Protein AF-A0A521MRB4-F1 (afdb_monomer_lite)

Radius of gyration: 26.49 Å; chains: 1; bounding box: 58×32×71 Å

Foldseek 3Di:
DALLVQCVLVLVPDPLLSLLLLLVVCCFPVVDFKDDPVRSLVSCVVSVPPPSVPDPSVVSQVVVPQQWDWDDDPVGIIIGGDPVVNVVSVVRTDDDPGSLLVVVCVVCVVVLVLLVPDPDPVLSVLQVVLSVCLSVFVLLSSLQSLVVSLLVLLLVLPQVQDDQQLLQVQLCVVPVPQDRGDDSCSSVVDDPLSSLSSCCVSVVADPVLSVVVVVSVVSNVVSPDPDDDDDGSVRSVVSSVSSSVRRD

Sequence (248 aa):
MKLVEYLAPLKNASQQSRVLATVYFLEVTQARTEFTTAEIRGALVESRITGAKTWKIASLLGGAGHYVDATGSQTSRVWTLTETGRKAVKSYAPALPSTSSMVKQSEVAGLRAKVSAIGDSEARAFASEALDCLEVGAHRAAIVFTWVAAVHELQERIWRDSLPEVITIAAQKHNPRAKACKKRDDLSEYNEALLLQVAQDLGIIDKNQHTELKKGLDLRNGSGHPNKLRPGEHKAKAHIEDIITMLF

Structure (mmCIF, N/CA/C/O backbone):
data_AF-A0A521MRB4-F1
#
_entry.id   AF-A0A521MRB4-F1
#
loop_
_atom_site.group_PDB
_atom_site.id
_atom_site.type_symbol
_atom_site.label_atom_id
_atom_site.label_alt_id
_atom_site.label_comp_id
_atom_site.label_asym_id
_atom_site.label_entity_id
_atom_site.label_seq_id
_atom_site.pdbx_PDB_ins_code
_atom_site.Cartn_x
_atom_site.Cartn_y
_atom_site.Cartn_z
_atom_site.occupancy
_atom_site.B_iso_or_equiv
_atom_site.auth_seq_id
_atom_site.auth_comp_id
_atom_site.auth_asym_id
_atom_site.auth_atom_id
_atom_site.pdbx_PDB_model_num
ATOM 1 N N . MET A 1 1 ? 12.319 -14.427 -18.434 1.00 77.94 1 MET A N 1
ATOM 2 C CA . MET A 1 1 ? 12.122 -14.708 -19.873 1.00 77.94 1 MET A CA 1
ATOM 3 C C . MET A 1 1 ? 13.431 -14.457 -20.603 1.00 77.94 1 MET A C 1
ATOM 5 O O . MET A 1 1 ? 14.024 -13.405 -20.389 1.00 77.94 1 MET A O 1
ATOM 9 N N . LYS A 1 2 ? 13.909 -15.411 -21.405 1.00 88.88 2 LYS A N 1
ATOM 10 C CA . LYS A 1 2 ? 15.147 -15.287 -22.198 1.00 88.88 2 LYS A CA 1
ATOM 11 C C . LYS A 1 2 ? 14.864 -14.605 -23.543 1.00 88.88 2 LYS A C 1
ATOM 13 O O . LYS A 1 2 ? 13.760 -14.717 -24.070 1.00 88.88 2 LYS A O 1
ATOM 18 N N . LEU A 1 3 ? 15.870 -13.962 -24.145 1.00 91.50 3 LEU A N 1
ATOM 19 C CA . LEU A 1 3 ? 15.713 -13.277 -25.439 1.00 91.50 3 LEU A CA 1
ATOM 20 C C . LEU A 1 3 ? 15.250 -14.230 -26.557 1.00 91.50 3 LEU A C 1
ATOM 22 O O . LEU A 1 3 ? 14.435 -13.851 -27.392 1.00 91.50 3 LEU A O 1
ATOM 26 N N . VAL A 1 4 ? 15.718 -15.483 -26.559 1.00 92.19 4 VAL A N 1
ATOM 27 C CA . VAL A 1 4 ? 15.283 -16.496 -27.539 1.00 92.19 4 VAL A CA 1
ATOM 28 C C . VAL A 1 4 ? 13.788 -16.815 -27.436 1.00 92.19 4 VAL A C 1
ATOM 30 O O . VAL A 1 4 ? 13.121 -16.924 -28.460 1.00 92.19 4 VAL A O 1
ATOM 33 N N . GLU A 1 5 ? 13.248 -16.900 -26.218 1.00 90.62 5 GLU A N 1
ATOM 34 C CA . GLU A 1 5 ? 11.819 -17.132 -25.959 1.00 90.62 5 GLU A CA 1
ATOM 35 C C . GLU A 1 5 ? 11.002 -15.913 -26.389 1.00 90.62 5 GLU A C 1
ATOM 37 O O . GLU A 1 5 ? 9.983 -16.041 -27.062 1.00 90.62 5 GLU A O 1
ATOM 42 N N . TYR A 1 6 ? 11.507 -14.722 -26.069 1.00 92.81 6 TYR A N 1
ATOM 43 C CA . TYR A 1 6 ? 10.884 -13.456 -26.425 1.00 92.81 6 TYR A CA 1
ATOM 44 C C . TYR A 1 6 ? 10.799 -13.231 -27.944 1.00 92.81 6 TYR A C 1
ATOM 46 O O . TYR A 1 6 ? 9.792 -12.743 -28.453 1.00 92.81 6 TYR A O 1
ATOM 54 N N . LEU A 1 7 ? 11.839 -13.615 -28.691 1.00 93.75 7 LEU A N 1
ATOM 55 C CA . LEU A 1 7 ? 11.874 -13.474 -30.148 1.00 93.75 7 LEU A CA 1
ATOM 56 C C . LEU A 1 7 ? 11.228 -14.646 -30.900 1.00 93.75 7 LEU A C 1
ATOM 58 O O . LEU A 1 7 ? 11.041 -14.534 -32.114 1.00 93.75 7 LEU A O 1
ATOM 62 N N . ALA A 1 8 ? 10.892 -15.758 -30.239 1.00 92.12 8 ALA A N 1
ATOM 63 C CA . ALA A 1 8 ? 10.335 -16.939 -30.904 1.00 92.12 8 ALA A CA 1
ATOM 64 C C . ALA A 1 8 ? 9.026 -16.649 -31.673 1.00 92.12 8 ALA A C 1
ATOM 66 O O . ALA A 1 8 ? 8.921 -17.080 -32.829 1.00 92.12 8 ALA A O 1
ATOM 67 N N . PRO A 1 9 ? 8.075 -15.852 -31.141 1.00 92.06 9 PRO A N 1
ATOM 68 C CA . PRO A 1 9 ? 6.877 -15.449 -31.886 1.00 92.06 9 PRO A CA 1
ATOM 69 C C . PRO A 1 9 ? 7.180 -14.562 -33.103 1.00 92.06 9 PRO A C 1
ATOM 71 O O . PRO A 1 9 ? 6.396 -14.507 -34.045 1.00 92.06 9 PRO A O 1
ATOM 74 N N . LEU A 1 10 ? 8.352 -13.919 -33.133 1.00 91.81 10 LEU A N 1
ATOM 75 C CA . LEU A 1 10 ? 8.800 -13.019 -34.200 1.00 91.81 10 LEU A CA 1
ATOM 76 C C . LEU A 1 10 ? 9.659 -13.715 -35.265 1.00 91.81 10 LEU A C 1
ATOM 78 O O . LEU A 1 10 ? 10.325 -13.039 -36.051 1.00 91.81 10 LEU A O 1
ATOM 82 N N . LYS A 1 11 ? 9.672 -15.053 -35.327 1.00 88.94 11 LYS A N 1
ATOM 83 C CA . LYS A 1 11 ? 10.523 -15.806 -36.270 1.00 88.94 11 LYS A CA 1
ATOM 84 C C . LYS A 1 11 ? 10.328 -15.411 -37.742 1.00 88.94 11 LYS A C 1
ATOM 86 O O . LYS A 1 11 ? 11.301 -15.411 -38.490 1.00 88.94 11 LYS A O 1
ATOM 91 N N . ASN A 1 12 ? 9.101 -15.038 -38.117 1.00 89.25 12 ASN A N 1
ATOM 92 C CA . ASN A 1 12 ? 8.718 -14.638 -39.476 1.00 89.25 12 ASN A CA 1
ATOM 93 C C . ASN A 1 12 ? 8.746 -13.112 -39.688 1.00 89.25 12 ASN A C 1
ATOM 95 O O . ASN A 1 12 ? 8.475 -12.643 -40.790 1.00 89.25 12 ASN A O 1
ATOM 99 N N . ALA A 1 13 ? 9.033 -12.330 -38.644 1.00 91.75 13 ALA A N 1
ATOM 100 C CA . ALA A 1 13 ? 9.110 -10.880 -38.748 1.00 91.75 13 ALA A CA 1
ATOM 101 C C . ALA A 1 13 ? 10.396 -10.443 -39.465 1.00 91.75 13 ALA A C 1
ATOM 103 O O . ALA A 1 13 ? 11.387 -11.179 -39.525 1.00 91.75 13 ALA A O 1
ATOM 104 N N . SER A 1 14 ? 10.398 -9.205 -39.967 1.00 94.50 14 SER A N 1
ATOM 105 C CA . SER A 1 14 ? 11.577 -8.628 -40.615 1.00 94.50 14 SER A CA 1
ATOM 106 C C . SER A 1 14 ? 12.789 -8.603 -39.671 1.00 94.50 14 SER A C 1
ATOM 108 O O . SER A 1 14 ? 12.648 -8.503 -38.446 1.00 94.50 14 SER A O 1
ATOM 110 N N . GLN A 1 15 ? 14.003 -8.640 -40.234 1.00 95.00 15 GLN A N 1
ATOM 111 C CA . GLN A 1 15 ? 15.231 -8.496 -39.439 1.00 95.00 15 GLN A CA 1
ATOM 112 C C . GLN A 1 15 ? 15.222 -7.189 -38.634 1.00 95.00 15 GLN A C 1
ATOM 114 O O . GLN A 1 15 ? 15.607 -7.190 -37.469 1.00 95.00 15 GLN A O 1
ATOM 119 N N . GLN A 1 16 ? 14.711 -6.101 -39.218 1.00 95.62 16 GLN A N 1
ATOM 120 C CA . GLN A 1 16 ? 14.570 -4.814 -38.541 1.00 95.62 16 GLN A CA 1
ATOM 121 C C . GLN A 1 16 ? 13.634 -4.908 -37.329 1.00 95.62 16 GLN A C 1
ATOM 123 O O . GLN A 1 16 ? 14.014 -4.490 -36.240 1.00 95.62 16 GLN A O 1
ATOM 128 N N . SER A 1 17 ? 12.458 -5.528 -37.468 1.00 95.12 17 SER A N 1
ATOM 129 C CA . SER A 1 17 ? 11.505 -5.710 -36.361 1.00 95.12 17 SER A CA 1
ATOM 130 C C . SER A 1 17 ? 12.101 -6.526 -35.214 1.00 95.12 17 SER A C 1
ATOM 132 O O . SER A 1 17 ? 11.884 -6.206 -34.045 1.00 95.12 17 SER A O 1
ATOM 134 N N . ARG A 1 18 ? 12.883 -7.564 -35.536 1.00 95.75 18 ARG A N 1
ATOM 135 C CA . ARG A 1 18 ? 13.561 -8.411 -34.543 1.00 95.75 18 ARG A CA 1
ATOM 136 C C . ARG A 1 18 ? 14.710 -7.679 -33.852 1.00 95.75 18 ARG A C 1
ATOM 138 O O . ARG A 1 18 ? 14.895 -7.848 -32.649 1.00 95.75 18 ARG A O 1
ATOM 145 N N . VAL A 1 19 ? 15.449 -6.843 -34.582 1.00 96.88 19 VAL A N 1
ATOM 146 C CA . VAL A 1 19 ? 16.490 -5.974 -34.015 1.00 96.88 19 VAL A CA 1
ATOM 147 C C . VAL A 1 19 ? 15.870 -4.931 -33.083 1.00 96.88 19 VAL A C 1
ATOM 149 O O . VAL A 1 19 ? 16.314 -4.825 -31.946 1.00 96.88 19 VAL A O 1
ATOM 152 N N . LEU A 1 20 ? 14.798 -4.244 -33.491 1.00 96.56 20 LEU A N 1
ATOM 153 C CA . LEU A 1 20 ? 14.073 -3.296 -32.632 1.00 96.56 20 LEU A CA 1
ATOM 154 C C . LEU A 1 20 ? 13.508 -3.977 -31.378 1.00 96.56 20 LEU A C 1
ATOM 156 O O . LEU A 1 20 ? 13.661 -3.465 -30.273 1.00 96.56 20 LEU A O 1
ATOM 160 N N . ALA A 1 21 ? 12.928 -5.173 -31.527 1.00 96.00 21 ALA A N 1
ATOM 161 C CA . ALA A 1 21 ? 12.462 -5.962 -30.390 1.00 96.00 21 ALA A CA 1
ATOM 162 C C . ALA A 1 21 ? 13.614 -6.351 -29.452 1.00 96.00 21 ALA A C 1
ATOM 164 O O . ALA A 1 21 ? 13.435 -6.347 -28.239 1.00 96.00 21 ALA A O 1
ATOM 165 N N . THR A 1 22 ? 14.800 -6.638 -29.990 1.00 96.31 22 THR A N 1
ATOM 166 C CA . THR A 1 22 ? 15.996 -6.919 -29.182 1.00 96.31 22 THR A CA 1
ATOM 167 C C . THR A 1 22 ? 16.438 -5.692 -28.397 1.00 96.31 22 THR A C 1
ATOM 169 O O . THR A 1 22 ? 16.690 -5.819 -27.206 1.00 96.31 22 THR A O 1
ATOM 172 N N . VAL A 1 23 ? 16.485 -4.510 -29.023 1.00 95.25 23 VAL A N 1
ATOM 173 C CA . VAL A 1 23 ? 16.804 -3.261 -28.310 1.00 95.25 23 VAL A CA 1
ATOM 174 C C . VAL A 1 23 ? 15.805 -3.034 -27.181 1.00 95.25 23 VAL A C 1
ATOM 176 O O . VAL A 1 23 ? 16.221 -2.793 -26.058 1.00 95.25 23 VAL A O 1
ATOM 179 N N . TYR A 1 24 ? 14.509 -3.223 -27.439 1.00 94.12 24 TYR A N 1
ATOM 180 C CA . TYR A 1 24 ? 13.478 -3.091 -26.409 1.00 94.12 24 TYR A CA 1
ATOM 181 C C . TYR A 1 24 ? 13.635 -4.123 -25.282 1.00 94.12 24 TYR A C 1
ATOM 183 O O . TYR A 1 24 ? 13.492 -3.789 -24.112 1.00 94.12 24 TYR A O 1
ATOM 191 N N . PHE A 1 25 ? 13.970 -5.374 -25.611 1.00 93.06 25 PHE A N 1
ATOM 192 C CA . PHE A 1 25 ? 14.244 -6.414 -24.620 1.00 93.06 25 PHE A CA 1
ATOM 193 C C . PHE A 1 25 ? 15.428 -6.048 -23.726 1.00 93.06 25 PHE A C 1
ATOM 195 O O . PHE A 1 25 ? 15.347 -6.212 -22.511 1.00 93.06 25 PHE A O 1
ATOM 202 N N . LEU A 1 26 ? 16.523 -5.566 -24.315 1.00 92.31 26 LEU A N 1
ATOM 203 C CA . LEU A 1 26 ? 17.708 -5.138 -23.575 1.00 92.31 26 LEU A CA 1
ATOM 204 C C . LEU A 1 26 ? 17.407 -3.894 -22.737 1.00 92.31 26 LEU A C 1
ATOM 206 O O . LEU A 1 26 ? 17.782 -3.859 -21.571 1.00 92.31 26 LEU A O 1
ATOM 210 N N . GLU A 1 27 ? 16.666 -2.931 -23.293 1.00 89.50 27 GLU A N 1
ATOM 211 C CA . GLU A 1 27 ? 16.232 -1.721 -22.588 1.00 89.50 27 GLU A CA 1
ATOM 212 C C . GLU A 1 27 ? 15.458 -2.069 -21.326 1.00 89.50 27 GLU A C 1
ATOM 214 O O . GLU A 1 27 ? 15.744 -1.574 -20.236 1.00 89.50 27 GLU A O 1
ATOM 219 N N . VAL A 1 28 ? 14.516 -2.994 -21.483 1.00 84.31 28 VAL A N 1
ATOM 220 C CA . VAL A 1 28 ? 13.707 -3.520 -20.399 1.00 84.31 28 VAL A CA 1
ATOM 221 C C . VAL A 1 28 ? 14.615 -4.257 -19.410 1.00 84.31 28 VAL A C 1
ATOM 223 O O . VAL A 1 28 ? 14.774 -3.804 -18.283 1.00 84.31 28 VAL A O 1
ATOM 226 N N . THR A 1 29 ? 15.273 -5.339 -19.818 1.00 84.44 29 THR A N 1
ATOM 227 C CA . THR A 1 29 ? 15.970 -6.265 -18.902 1.00 84.44 29 THR A CA 1
ATOM 228 C C . THR A 1 29 ? 17.250 -5.732 -18.260 1.00 84.44 29 THR A C 1
ATOM 230 O O . THR A 1 29 ? 17.621 -6.221 -17.196 1.00 84.44 29 THR A O 1
ATOM 233 N N . GLN A 1 30 ? 17.920 -4.756 -18.872 1.00 84.25 30 GLN A N 1
ATOM 234 C CA . GLN A 1 30 ? 19.163 -4.167 -18.358 1.00 84.25 30 GLN A CA 1
ATOM 235 C C . GLN A 1 30 ? 18.964 -2.767 -17.764 1.00 84.25 30 GLN A C 1
ATOM 237 O O . GLN A 1 30 ? 19.939 -2.163 -17.324 1.00 84.25 30 GLN A O 1
ATOM 242 N N . ALA A 1 31 ? 17.729 -2.244 -17.762 1.00 78.75 31 ALA A N 1
ATOM 243 C CA . ALA A 1 31 ? 17.393 -0.910 -17.256 1.00 78.75 31 ALA A CA 1
ATOM 244 C C . ALA A 1 31 ? 18.293 0.213 -17.819 1.00 78.75 31 ALA A C 1
ATOM 246 O O . ALA A 1 31 ? 18.642 1.165 -17.122 1.00 78.75 31 ALA A O 1
ATOM 247 N N . ARG A 1 32 ? 18.675 0.102 -19.096 1.00 83.38 32 ARG A N 1
ATOM 248 C CA . ARG A 1 32 ? 19.535 1.059 -19.806 1.00 83.38 32 ARG A CA 1
ATOM 249 C C . ARG A 1 32 ? 18.920 1.384 -21.156 1.00 83.38 32 ARG A C 1
ATOM 251 O O . ARG A 1 32 ? 18.401 0.497 -21.807 1.00 83.38 32 ARG A O 1
ATOM 258 N N . THR A 1 33 ? 18.990 2.624 -21.616 1.00 85.69 33 THR A N 1
ATOM 259 C CA . THR A 1 33 ? 18.333 3.038 -22.871 1.00 85.69 33 THR A CA 1
ATOM 260 C C . THR A 1 33 ? 19.247 3.013 -24.092 1.00 85.69 33 THR A C 1
ATOM 262 O O . THR A 1 33 ? 18.780 3.173 -25.213 1.00 85.69 33 THR A O 1
ATOM 265 N N . GLU A 1 34 ? 20.541 2.808 -23.875 1.00 91.19 34 GLU A N 1
ATOM 266 C CA . GLU A 1 34 ? 21.599 3.009 -24.856 1.00 91.19 34 GLU A CA 1
ATOM 267 C C . GLU A 1 34 ? 22.349 1.707 -25.141 1.00 91.19 34 GLU A C 1
ATOM 269 O O . GLU A 1 34 ? 22.829 1.035 -24.219 1.00 91.19 34 GLU A O 1
ATOM 274 N N . PHE A 1 35 ? 22.459 1.357 -26.426 1.00 94.06 35 PHE A N 1
ATOM 275 C CA . PHE A 1 35 ? 23.138 0.138 -26.861 1.00 94.06 35 PHE A CA 1
ATOM 276 C C . PHE A 1 35 ? 23.948 0.343 -28.136 1.00 94.06 35 PHE A C 1
ATOM 278 O O . PHE A 1 35 ? 23.494 0.921 -29.126 1.00 94.06 35 PHE A O 1
ATOM 285 N N . THR A 1 36 ? 25.154 -0.206 -28.147 1.00 94.50 36 THR A N 1
ATOM 286 C CA . THR A 1 36 ? 25.990 -0.289 -29.341 1.00 94.50 36 THR A CA 1
ATOM 287 C C . THR A 1 36 ? 25.535 -1.429 -30.250 1.00 94.50 36 THR A C 1
ATOM 289 O O . THR A 1 36 ? 24.915 -2.414 -29.841 1.00 94.50 36 THR A O 1
ATOM 292 N N . THR A 1 37 ? 25.916 -1.350 -31.523 1.00 94.25 37 THR A N 1
ATOM 293 C CA . THR A 1 37 ? 25.646 -2.439 -32.478 1.00 94.25 37 THR A CA 1
ATOM 294 C C . THR A 1 37 ? 26.338 -3.751 -32.101 1.00 94.25 37 THR A C 1
ATOM 296 O O . THR A 1 37 ? 25.833 -4.822 -32.443 1.00 94.25 37 THR A O 1
ATOM 299 N N . ALA A 1 38 ? 27.473 -3.673 -31.397 1.00 93.50 38 ALA A N 1
ATOM 300 C CA . ALA A 1 38 ? 28.214 -4.826 -30.906 1.00 93.50 38 ALA A CA 1
ATOM 301 C C . ALA A 1 38 ? 27.449 -5.542 -29.788 1.00 93.50 38 ALA A C 1
ATOM 303 O O . ALA A 1 38 ? 27.292 -6.757 -29.858 1.00 93.50 38 ALA A O 1
ATOM 304 N N . GLU A 1 39 ? 26.897 -4.799 -28.826 1.00 94.50 39 GLU A N 1
ATOM 305 C CA . GLU A 1 39 ? 26.087 -5.359 -27.734 1.00 94.50 39 GLU A CA 1
ATOM 306 C C . GLU A 1 39 ? 24.809 -6.019 -28.258 1.00 94.50 39 GLU A C 1
ATOM 308 O O . GLU A 1 39 ? 24.506 -7.158 -27.904 1.00 94.50 39 GLU A O 1
ATOM 313 N N . ILE A 1 40 ? 24.099 -5.356 -29.180 1.00 95.88 40 ILE A N 1
ATOM 314 C CA . ILE A 1 40 ? 22.888 -5.918 -29.800 1.00 95.88 40 ILE A CA 1
ATOM 315 C C . ILE A 1 40 ? 23.230 -7.207 -30.565 1.00 95.88 40 ILE A C 1
ATOM 317 O O . ILE A 1 40 ? 22.499 -8.197 -30.485 1.00 95.88 40 ILE A O 1
ATOM 321 N N . ARG A 1 41 ? 24.359 -7.226 -31.294 1.00 96.06 41 ARG A N 1
ATOM 322 C CA . ARG A 1 41 ? 24.842 -8.434 -31.982 1.00 96.06 41 ARG A CA 1
ATOM 323 C C . ARG A 1 41 ? 25.179 -9.540 -30.989 1.00 96.06 41 ARG A C 1
ATOM 325 O O . ARG A 1 41 ? 24.769 -10.675 -31.219 1.00 96.06 41 ARG A O 1
ATOM 332 N N . GLY A 1 42 ? 25.915 -9.214 -29.928 1.00 95.50 42 GLY A N 1
ATOM 333 C CA . GLY A 1 42 ? 26.313 -10.144 -28.873 1.00 95.50 42 GLY A CA 1
ATOM 334 C C . GLY A 1 42 ? 25.099 -10.857 -28.294 1.00 95.50 42 GLY A C 1
ATOM 335 O O . GLY A 1 42 ? 25.009 -12.078 -28.398 1.00 95.50 42 GLY A O 1
ATOM 336 N N . ALA A 1 43 ? 24.093 -10.093 -27.860 1.00 95.19 43 ALA A N 1
ATOM 337 C CA . ALA A 1 43 ? 22.857 -10.633 -27.297 1.00 95.19 43 ALA A CA 1
ATOM 338 C C . ALA A 1 43 ? 22.130 -11.602 -28.251 1.00 95.19 43 ALA A C 1
ATOM 340 O O . ALA A 1 43 ? 21.706 -12.689 -27.845 1.00 95.19 43 ALA A O 1
ATOM 341 N N . LEU A 1 44 ? 22.010 -11.242 -29.535 1.00 95.62 44 LEU A N 1
ATOM 342 C CA . LEU A 1 44 ? 21.388 -12.099 -30.552 1.00 95.62 44 LEU A CA 1
ATOM 343 C C . LEU A 1 44 ? 22.174 -13.400 -30.782 1.00 95.62 44 LEU A C 1
ATOM 345 O O . LEU A 1 44 ? 21.577 -14.469 -30.935 1.00 95.62 44 LEU A O 1
ATOM 349 N N . VAL A 1 45 ? 23.505 -13.317 -30.832 1.00 95.38 45 VAL A N 1
ATOM 350 C CA . VAL A 1 45 ? 24.385 -14.466 -31.090 1.00 95.38 45 VAL A CA 1
ATOM 351 C C . VAL A 1 45 ? 24.431 -15.407 -29.888 1.00 95.38 45 VAL A C 1
ATOM 353 O O . VAL A 1 45 ? 24.295 -16.618 -30.069 1.00 95.38 45 VAL A O 1
ATOM 356 N N . GLU A 1 46 ? 24.558 -14.871 -28.677 1.00 93.75 46 GLU A N 1
ATOM 357 C CA . GLU A 1 46 ? 24.516 -15.627 -27.418 1.00 93.75 46 GLU A CA 1
ATOM 358 C C . GLU A 1 46 ? 23.177 -16.346 -27.238 1.00 93.75 46 GLU A C 1
ATOM 360 O O . GLU A 1 46 ? 23.129 -17.507 -26.830 1.00 93.75 46 GLU A O 1
ATOM 365 N N . SER A 1 47 ? 22.088 -15.701 -27.662 1.00 92.69 47 SER A N 1
ATOM 366 C CA . SER A 1 47 ? 20.738 -16.279 -27.665 1.00 92.69 47 SER A CA 1
ATOM 367 C C . SER A 1 47 ? 20.482 -17.249 -28.822 1.00 92.69 47 SER A C 1
ATOM 369 O O . SER A 1 47 ? 19.351 -17.692 -29.014 1.00 92.69 47 SER A O 1
ATOM 371 N N . ARG A 1 48 ? 21.521 -17.594 -29.596 1.00 92.25 48 ARG A N 1
ATOM 372 C CA . ARG A 1 48 ? 21.483 -18.557 -30.708 1.00 92.25 48 ARG A CA 1
ATOM 373 C C . ARG A 1 48 ? 20.446 -18.213 -31.780 1.00 92.25 48 ARG A C 1
ATOM 375 O O . ARG A 1 48 ? 19.852 -19.100 -32.390 1.00 92.25 48 ARG A O 1
ATOM 382 N N . ILE A 1 49 ? 20.240 -16.923 -32.045 1.00 91.81 49 ILE A N 1
ATOM 383 C CA . ILE A 1 49 ? 19.338 -16.480 -33.106 1.00 91.81 49 ILE A CA 1
ATOM 384 C C . ILE A 1 49 ? 19.949 -16.793 -34.478 1.00 91.81 49 ILE A C 1
ATOM 386 O O . ILE A 1 49 ? 21.015 -16.288 -34.841 1.00 91.81 49 ILE A O 1
ATOM 390 N N . THR A 1 50 ? 19.255 -17.622 -35.260 1.00 88.12 50 THR A N 1
ATOM 391 C CA . THR A 1 50 ? 19.718 -18.093 -36.571 1.00 88.12 50 THR A CA 1
ATOM 392 C C . THR A 1 50 ? 20.070 -16.935 -37.505 1.00 88.12 50 THR A C 1
ATOM 394 O O . THR A 1 50 ? 19.260 -16.041 -37.746 1.00 88.12 50 THR A O 1
ATOM 397 N N . GLY A 1 51 ? 21.292 -16.958 -38.044 1.00 88.00 51 GLY A N 1
ATOM 398 C CA . GLY A 1 51 ? 21.781 -15.967 -39.008 1.00 88.00 51 GLY A CA 1
ATOM 399 C C . GLY A 1 51 ? 22.179 -14.611 -38.414 1.00 88.00 51 GLY A C 1
ATOM 400 O O . GLY A 1 51 ? 22.725 -13.788 -39.142 1.00 88.00 51 GLY A O 1
ATOM 401 N N . ALA A 1 52 ? 21.996 -14.368 -37.111 1.00 89.75 52 ALA A N 1
ATOM 402 C CA . ALA A 1 52 ? 22.250 -13.053 -36.509 1.00 89.75 52 ALA A CA 1
ATOM 403 C C . ALA A 1 52 ? 23.696 -12.551 -36.673 1.00 89.75 52 ALA A C 1
ATOM 405 O O . ALA A 1 52 ? 23.934 -11.345 -36.756 1.00 89.75 52 ALA A O 1
ATOM 406 N N . LYS A 1 53 ? 24.669 -13.468 -36.790 1.00 91.25 53 LYS A N 1
ATOM 407 C CA . LYS A 1 53 ? 26.083 -13.132 -37.023 1.00 91.25 53 LYS A CA 1
ATOM 408 C C . LYS A 1 53 ? 26.305 -12.307 -38.293 1.00 91.25 53 LYS A C 1
ATOM 410 O O . LYS A 1 53 ? 27.240 -11.513 -38.311 1.00 91.25 53 LYS A O 1
ATOM 415 N N . THR A 1 54 ? 25.470 -12.456 -39.322 1.00 92.69 54 THR A N 1
ATOM 416 C CA . THR A 1 54 ? 25.640 -11.781 -40.623 1.00 92.69 54 THR A CA 1
ATOM 417 C C . THR A 1 54 ? 24.743 -10.557 -40.799 1.00 92.69 54 THR A C 1
ATOM 419 O O . THR A 1 54 ? 24.873 -9.836 -41.787 1.00 92.69 54 THR A O 1
ATOM 422 N N . TRP A 1 55 ? 23.852 -10.268 -39.846 1.00 94.31 55 TRP A N 1
ATOM 423 C CA . TRP A 1 55 ? 22.914 -9.153 -39.973 1.00 94.31 55 TRP A CA 1
ATOM 424 C C . TRP A 1 55 ? 23.637 -7.802 -39.966 1.00 94.31 55 TRP A C 1
ATOM 426 O O . TRP A 1 55 ? 24.546 -7.554 -39.165 1.00 94.31 55 TRP A O 1
ATOM 436 N N . LYS A 1 56 ? 23.205 -6.886 -40.838 1.00 94.94 56 LYS A N 1
ATOM 437 C CA . LYS A 1 56 ? 23.723 -5.512 -40.919 1.00 94.94 56 LYS A CA 1
ATOM 438 C C . LYS A 1 56 ? 23.009 -4.604 -39.907 1.00 94.94 56 LYS A C 1
ATOM 440 O O . LYS A 1 56 ? 22.315 -3.673 -40.294 1.00 94.94 56 LYS A O 1
ATOM 445 N N . ILE A 1 57 ? 23.173 -4.880 -38.610 1.00 94.50 57 ILE A N 1
ATOM 446 C CA . ILE A 1 57 ? 22.429 -4.227 -37.507 1.00 94.50 57 ILE A CA 1
ATOM 447 C C . ILE A 1 57 ? 22.463 -2.693 -37.589 1.00 94.50 57 ILE A C 1
ATOM 449 O O . ILE A 1 57 ? 21.413 -2.068 -37.515 1.00 94.50 57 ILE A O 1
ATOM 453 N N . ALA A 1 58 ? 23.633 -2.089 -37.825 1.00 92.25 58 ALA A N 1
ATOM 454 C CA . ALA A 1 58 ? 23.761 -0.634 -37.970 1.00 92.25 58 ALA A CA 1
ATOM 455 C C . ALA A 1 58 ? 22.895 -0.069 -39.111 1.00 92.25 58 ALA A C 1
ATOM 457 O O . ALA A 1 58 ? 22.283 0.983 -38.971 1.00 92.25 58 ALA A O 1
ATOM 458 N N . SER A 1 59 ? 22.832 -0.788 -40.236 1.00 93.38 59 SER A N 1
ATOM 459 C CA . SER A 1 59 ? 22.021 -0.408 -41.395 1.00 93.38 59 SER A CA 1
ATOM 460 C C . SER A 1 59 ? 20.531 -0.609 -41.133 1.00 93.38 59 SER A C 1
ATOM 462 O O . SER A 1 59 ? 19.733 0.207 -41.575 1.00 93.38 59 SER A O 1
ATOM 464 N N . LEU A 1 60 ? 20.156 -1.677 -40.422 1.00 95.56 60 LEU A N 1
ATOM 465 C CA . LEU A 1 60 ? 18.765 -1.958 -40.056 1.00 95.56 60 LEU A CA 1
ATOM 466 C C . LEU A 1 60 ? 18.218 -0.898 -39.093 1.00 95.56 60 LEU A C 1
ATOM 468 O O . LEU A 1 60 ? 17.093 -0.443 -39.265 1.00 95.56 60 LEU A O 1
ATOM 472 N N . LEU A 1 61 ? 19.021 -0.484 -38.111 1.00 93.88 61 LEU A N 1
ATOM 473 C CA . LEU A 1 61 ? 18.666 0.598 -37.192 1.00 93.88 61 LEU A CA 1
ATOM 474 C C . LEU A 1 61 ? 18.664 1.954 -37.908 1.00 93.88 61 LEU A C 1
ATOM 476 O O . LEU A 1 61 ? 17.715 2.712 -37.763 1.00 93.88 61 LEU A O 1
ATOM 480 N N . GLY A 1 62 ? 19.650 2.228 -38.769 1.00 91.81 62 GLY A N 1
ATOM 481 C CA . GLY A 1 62 ? 19.669 3.453 -39.576 1.00 91.81 62 GLY A CA 1
ATOM 482 C C . GLY A 1 62 ? 18.462 3.586 -40.511 1.00 91.81 62 GLY A C 1
ATOM 483 O O . GLY A 1 62 ? 17.946 4.683 -40.693 1.00 91.81 62 GLY A O 1
ATOM 484 N N . GLY A 1 63 ? 17.970 2.469 -41.056 1.00 91.38 63 GLY A N 1
ATOM 485 C CA . GLY A 1 63 ? 16.747 2.420 -41.863 1.00 91.38 63 GLY A CA 1
ATOM 486 C C . GLY A 1 63 ? 15.444 2.476 -41.056 1.00 91.38 63 GLY A C 1
ATOM 487 O O . GLY A 1 63 ? 14.378 2.634 -41.644 1.00 91.38 63 GLY A O 1
ATOM 488 N N . ALA A 1 64 ? 15.502 2.368 -39.724 1.00 91.88 64 ALA A N 1
ATOM 489 C CA . ALA A 1 64 ? 14.320 2.404 -38.865 1.00 91.88 64 ALA A CA 1
ATOM 490 C C . ALA A 1 64 ? 13.789 3.822 -38.597 1.00 91.88 64 ALA A C 1
ATOM 492 O O . ALA A 1 64 ? 12.693 3.960 -38.052 1.00 91.88 64 ALA A O 1
ATOM 493 N N . GLY A 1 65 ? 14.515 4.862 -39.020 1.00 92.50 65 GLY A N 1
ATOM 494 C CA . GLY A 1 65 ? 14.052 6.249 -38.994 1.00 92.50 65 GLY A CA 1
ATOM 495 C C . GLY A 1 65 ? 13.549 6.669 -37.613 1.00 92.50 65 GLY A C 1
ATOM 496 O O . GLY A 1 65 ? 14.237 6.488 -36.618 1.00 92.50 65 GLY A O 1
ATOM 497 N N . HIS A 1 66 ? 12.315 7.171 -37.547 1.00 92.69 66 HIS A N 1
ATOM 498 C CA . HIS A 1 66 ? 11.703 7.731 -36.336 1.00 92.69 66 HIS A CA 1
ATOM 499 C C . HIS A 1 66 ? 11.492 6.738 -35.175 1.00 92.69 66 HIS A C 1
ATOM 501 O O . HIS A 1 66 ? 11.010 7.139 -34.114 1.00 92.69 66 HIS A O 1
ATOM 507 N N . TYR A 1 67 ? 11.808 5.451 -35.349 1.00 94.62 67 TYR A N 1
ATOM 508 C CA . TYR A 1 67 ? 11.761 4.463 -34.269 1.00 94.62 67 TYR A CA 1
ATOM 509 C C . TYR A 1 67 ? 13.008 4.472 -33.378 1.00 94.62 67 TYR A C 1
ATOM 511 O O . TYR A 1 67 ? 12.944 3.964 -32.258 1.00 94.62 67 TYR A O 1
ATOM 519 N N . VAL A 1 68 ? 14.132 5.021 -33.844 1.00 94.44 68 VAL A N 1
ATOM 520 C CA . VAL A 1 68 ? 15.396 5.032 -33.096 1.00 94.44 68 VAL A CA 1
ATOM 521 C C . VAL A 1 68 ? 16.124 6.359 -33.242 1.00 94.44 68 VAL A C 1
ATOM 523 O O . VAL A 1 68 ? 16.092 6.976 -34.301 1.00 94.44 68 VAL A O 1
ATOM 526 N N . ASP A 1 69 ? 16.844 6.736 -32.195 1.00 93.62 69 ASP A N 1
ATOM 527 C CA . ASP A 1 69 ? 17.837 7.801 -32.229 1.00 93.62 69 ASP A CA 1
ATOM 528 C C . ASP A 1 69 ? 19.244 7.201 -32.229 1.00 93.62 69 ASP A C 1
ATOM 530 O O . ASP A 1 69 ? 19.485 6.114 -31.692 1.00 93.62 69 ASP A O 1
ATOM 534 N N . ALA A 1 70 ? 20.177 7.919 -32.851 1.00 91.81 70 ALA A N 1
ATOM 535 C CA . ALA A 1 70 ? 21.584 7.557 -32.900 1.00 91.81 70 ALA A CA 1
ATOM 536 C C . ALA A 1 70 ? 22.444 8.693 -32.345 1.00 91.81 70 ALA A C 1
ATOM 538 O O . ALA A 1 70 ? 22.425 9.805 -32.875 1.00 91.81 70 ALA A O 1
ATOM 539 N N . THR A 1 71 ? 23.243 8.395 -31.326 1.00 85.25 71 THR A N 1
ATOM 540 C CA . THR A 1 71 ? 24.204 9.325 -30.722 1.00 85.25 71 THR A CA 1
ATOM 541 C C . THR A 1 71 ? 25.634 8.796 -30.869 1.00 85.25 71 THR A C 1
ATOM 543 O O . THR A 1 71 ? 25.868 7.617 -31.155 1.00 85.25 71 THR A O 1
ATOM 546 N N . GLY A 1 72 ? 26.620 9.685 -30.724 1.00 78.69 72 GLY A N 1
ATOM 547 C CA . GLY A 1 72 ? 28.042 9.344 -30.830 1.00 78.69 72 GLY A CA 1
ATOM 548 C C . GLY A 1 72 ? 28.621 9.388 -32.251 1.00 78.69 72 GLY A C 1
ATOM 549 O O . GLY A 1 72 ? 27.966 9.771 -33.223 1.00 78.69 72 GLY A O 1
ATOM 550 N N . SER A 1 73 ? 29.902 9.027 -32.362 1.00 71.75 73 SER A N 1
ATOM 551 C CA . SER A 1 73 ? 30.655 9.052 -33.623 1.00 71.75 73 SER A CA 1
ATOM 552 C C . SER A 1 73 ? 30.283 7.882 -34.547 1.00 71.75 73 SER A C 1
ATOM 554 O O . SER A 1 73 ? 29.653 6.914 -34.123 1.00 71.75 73 SER A O 1
ATOM 556 N N . GLN A 1 74 ? 30.699 7.921 -35.820 1.00 64.94 74 GLN A N 1
ATOM 557 C CA . GLN A 1 74 ? 30.439 6.817 -36.760 1.00 64.94 74 GLN A CA 1
ATOM 558 C C . GLN A 1 74 ? 31.008 5.466 -36.290 1.00 64.94 74 GLN A C 1
ATOM 560 O O . GLN A 1 74 ? 30.418 4.427 -36.583 1.00 64.94 74 GLN A O 1
ATOM 565 N N . THR A 1 75 ? 32.119 5.470 -35.549 1.00 67.62 75 THR A N 1
ATOM 566 C CA . THR A 1 75 ? 32.792 4.261 -35.044 1.00 67.62 75 THR A CA 1
ATOM 567 C C . THR A 1 75 ? 32.274 3.809 -33.678 1.00 67.62 75 THR A C 1
ATOM 569 O O . THR A 1 75 ? 32.458 2.652 -33.312 1.00 67.62 75 THR A O 1
ATOM 572 N N . SER A 1 76 ? 31.583 4.685 -32.946 1.00 75.56 76 SER A N 1
ATOM 573 C CA . SER A 1 76 ? 31.069 4.440 -31.593 1.00 75.56 76 SER A CA 1
ATOM 574 C C . SER A 1 76 ? 29.573 4.752 -31.484 1.00 75.56 76 SER A C 1
ATOM 576 O O . SER A 1 76 ? 29.127 5.325 -30.490 1.00 75.56 76 SER A O 1
ATOM 578 N N . ARG A 1 77 ? 28.801 4.452 -32.536 1.00 87.69 77 ARG A N 1
ATOM 579 C CA . ARG A 1 77 ? 27.383 4.814 -32.595 1.00 87.69 77 ARG A CA 1
ATOM 580 C C . ARG A 1 77 ? 26.572 4.013 -31.580 1.00 87.69 77 ARG A C 1
ATOM 582 O O . ARG A 1 77 ? 26.563 2.776 -31.612 1.00 87.69 77 ARG A O 1
ATOM 589 N N . VAL A 1 78 ? 25.861 4.746 -30.739 1.00 92.44 78 VAL A N 1
ATOM 590 C CA . VAL A 1 78 ? 24.939 4.243 -29.725 1.00 92.44 78 VAL A CA 1
ATOM 591 C C . VAL A 1 78 ? 23.517 4.465 -30.222 1.00 92.44 78 VAL A C 1
ATOM 593 O O . VAL A 1 78 ? 23.229 5.476 -30.863 1.00 92.44 78 VAL A O 1
ATOM 596 N N . TRP A 1 79 ? 22.649 3.491 -29.976 1.00 94.75 79 TRP A N 1
ATOM 597 C CA . TRP A 1 79 ? 21.268 3.491 -30.434 1.00 94.75 79 TRP A CA 1
ATOM 598 C C . TRP A 1 79 ? 20.312 3.464 -29.252 1.00 94.75 79 TRP A C 1
ATOM 600 O O . TRP A 1 79 ? 20.499 2.675 -28.322 1.00 94.75 79 TRP A O 1
ATOM 610 N N . THR A 1 80 ? 19.260 4.268 -29.361 1.00 93.25 80 THR A N 1
ATOM 611 C CA . THR A 1 80 ? 18.200 4.398 -28.359 1.00 93.25 80 THR A CA 1
ATOM 612 C C . THR A 1 80 ? 16.848 4.263 -29.043 1.00 93.25 80 THR A C 1
ATOM 614 O O . THR A 1 80 ? 16.643 4.819 -30.120 1.00 93.25 80 THR A O 1
ATOM 617 N N . LEU A 1 81 ? 15.902 3.533 -28.446 1.00 93.19 81 LEU A N 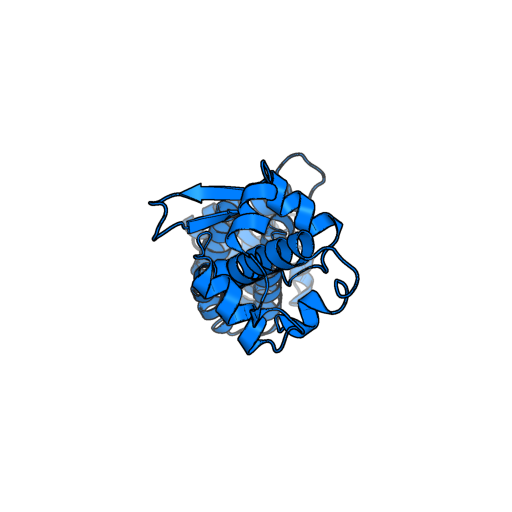1
ATOM 618 C CA . LEU A 1 81 ? 14.525 3.525 -28.945 1.00 93.19 81 LEU A CA 1
ATOM 619 C C . LEU A 1 81 ? 13.831 4.845 -28.608 1.00 93.19 81 LEU A C 1
ATOM 621 O O . LEU A 1 81 ? 13.827 5.292 -27.457 1.00 93.19 81 LEU A O 1
ATOM 625 N N . THR A 1 82 ? 13.174 5.431 -29.607 1.00 93.19 82 THR A N 1
ATOM 626 C CA . THR A 1 82 ? 12.264 6.555 -29.379 1.00 93.19 82 THR A CA 1
ATOM 627 C C . THR A 1 82 ? 10.975 6.061 -28.729 1.00 93.19 82 THR A C 1
ATOM 629 O O . THR A 1 82 ? 10.670 4.863 -28.703 1.00 93.19 82 THR A O 1
ATOM 632 N N . GLU A 1 83 ? 10.149 6.990 -28.252 1.00 82.56 83 GLU A N 1
ATOM 633 C CA . GLU A 1 83 ? 8.822 6.641 -27.741 1.00 82.56 83 GLU A CA 1
ATOM 634 C C . GLU A 1 83 ? 7.944 5.978 -28.812 1.00 82.56 83 GLU A C 1
ATOM 636 O O . GLU A 1 83 ? 7.226 5.012 -28.544 1.00 82.56 83 GLU A O 1
ATOM 641 N N . THR A 1 84 ? 8.053 6.442 -30.057 1.00 90.00 84 THR A N 1
ATOM 642 C CA . THR A 1 84 ? 7.362 5.837 -31.197 1.00 90.00 84 THR A CA 1
ATOM 643 C C . THR A 1 84 ? 7.895 4.433 -31.487 1.00 90.00 84 THR A C 1
ATOM 645 O O . THR A 1 84 ? 7.105 3.525 -31.741 1.00 90.00 84 THR A O 1
ATOM 648 N N . GLY A 1 85 ? 9.211 4.219 -31.373 1.00 92.50 85 GLY A N 1
ATOM 649 C CA . GLY A 1 85 ? 9.841 2.900 -31.483 1.00 92.50 85 GLY A CA 1
ATOM 650 C C . GLY A 1 85 ? 9.349 1.916 -30.427 1.00 92.50 85 GLY A C 1
ATOM 651 O O . GLY A 1 85 ? 8.950 0.802 -30.766 1.00 92.50 85 GLY A O 1
ATOM 652 N N . ARG A 1 86 ? 9.279 2.338 -29.159 1.00 92.56 86 ARG A N 1
ATOM 653 C CA . ARG A 1 86 ? 8.723 1.518 -28.069 1.00 92.56 86 ARG A CA 1
ATOM 654 C C . ARG A 1 86 ? 7.272 1.122 -28.330 1.00 92.56 86 ARG A C 1
ATOM 656 O O . ARG A 1 86 ? 6.918 -0.045 -28.160 1.00 92.56 86 ARG A O 1
ATOM 663 N N . LYS A 1 87 ? 6.430 2.068 -28.755 1.00 88.88 87 LYS A N 1
ATOM 664 C CA . LYS A 1 87 ? 5.024 1.792 -29.102 1.00 88.88 87 LYS A CA 1
ATOM 665 C C . LYS A 1 87 ? 4.905 0.823 -30.274 1.00 88.88 87 LYS A C 1
ATOM 667 O O . LYS A 1 87 ? 4.080 -0.084 -30.214 1.00 88.88 87 LYS A O 1
ATOM 672 N N . ALA A 1 88 ? 5.746 0.986 -31.295 1.00 92.44 88 ALA A N 1
ATOM 673 C CA . ALA A 1 88 ? 5.787 0.081 -32.433 1.00 92.44 88 ALA A CA 1
ATOM 674 C C . ALA A 1 88 ? 6.171 -1.337 -31.996 1.00 92.44 88 ALA A C 1
ATOM 676 O O . ALA A 1 88 ? 5.450 -2.272 -32.307 1.00 92.44 88 ALA A O 1
ATOM 677 N N . VAL A 1 89 ? 7.239 -1.512 -31.209 1.00 94.00 89 VAL A N 1
ATOM 678 C CA . VAL A 1 89 ? 7.636 -2.843 -30.715 1.00 94.00 89 VAL A CA 1
ATOM 679 C C . VAL A 1 89 ? 6.512 -3.499 -29.912 1.00 94.00 89 VAL A C 1
ATOM 681 O O . VAL A 1 89 ? 6.197 -4.663 -30.149 1.00 94.00 89 VAL A O 1
ATOM 684 N N . LYS A 1 90 ? 5.863 -2.752 -29.012 1.00 90.38 90 LYS A N 1
ATOM 685 C CA . LYS A 1 90 ? 4.750 -3.256 -28.191 1.00 90.38 90 LYS A CA 1
ATOM 686 C C . LYS A 1 90 ? 3.526 -3.700 -29.000 1.00 90.38 90 LYS A C 1
ATOM 688 O O . LYS A 1 90 ? 2.728 -4.464 -28.470 1.00 90.38 90 LYS A O 1
ATOM 693 N N . SER A 1 91 ? 3.347 -3.234 -30.240 1.00 91.12 91 SER A N 1
ATOM 694 C CA . SER A 1 91 ? 2.195 -3.630 -31.061 1.00 91.12 91 SER A CA 1
ATOM 695 C C . SER A 1 91 ? 2.358 -5.003 -31.715 1.00 91.12 91 SER A C 1
ATOM 697 O O . SER A 1 91 ? 1.354 -5.618 -32.068 1.00 91.12 91 SER A O 1
ATOM 699 N N . TYR A 1 92 ? 3.595 -5.491 -31.871 1.00 90.56 92 TYR A N 1
ATOM 700 C CA . TYR A 1 92 ? 3.873 -6.758 -32.556 1.00 90.56 92 TYR A CA 1
ATOM 701 C C . TYR A 1 92 ? 4.662 -7.772 -31.724 1.00 90.56 92 TYR A C 1
ATOM 703 O O . TYR A 1 92 ? 4.614 -8.964 -32.025 1.00 90.56 92 TYR A O 1
ATOM 711 N N . ALA A 1 93 ? 5.423 -7.336 -30.719 1.00 89.38 93 ALA A N 1
ATOM 712 C CA . ALA A 1 93 ? 6.208 -8.223 -29.871 1.00 89.38 93 ALA A CA 1
ATOM 713 C C . ALA A 1 93 ? 5.390 -8.718 -28.666 1.00 89.38 93 ALA A C 1
ATOM 715 O O . ALA A 1 93 ? 4.482 -8.019 -28.211 1.00 89.38 93 ALA A O 1
ATOM 716 N N . PRO A 1 94 ? 5.710 -9.905 -28.117 1.00 83.69 94 PRO A N 1
ATOM 717 C CA . PRO A 1 94 ? 5.092 -10.380 -26.883 1.00 83.69 94 PRO A CA 1
ATOM 718 C C . PRO A 1 94 ? 5.243 -9.365 -25.747 1.00 83.69 94 PRO A C 1
ATOM 720 O O . PRO A 1 94 ? 6.230 -8.633 -25.686 1.00 83.69 94 PRO A O 1
ATOM 723 N N . ALA A 1 95 ? 4.302 -9.340 -24.805 1.00 78.56 95 ALA A N 1
ATOM 724 C CA . ALA A 1 95 ? 4.472 -8.525 -23.612 1.00 78.56 95 ALA A CA 1
ATOM 725 C C . ALA A 1 95 ? 5.677 -9.039 -22.808 1.00 78.56 95 ALA A C 1
ATOM 727 O O . ALA A 1 95 ? 5.717 -10.192 -22.376 1.00 78.56 95 ALA A O 1
ATOM 728 N N . LEU A 1 96 ? 6.670 -8.177 -22.604 1.00 72.88 96 LEU A N 1
ATOM 729 C CA . LEU A 1 96 ? 7.686 -8.404 -21.587 1.00 72.88 96 LEU A CA 1
ATOM 730 C C . LEU A 1 96 ? 7.046 -8.224 -20.206 1.00 72.88 96 LEU A C 1
ATOM 732 O O . LEU A 1 96 ? 6.212 -7.324 -20.053 1.00 72.88 96 LEU A O 1
ATOM 736 N N . PRO A 1 97 ? 7.448 -9.011 -19.187 1.00 60.66 97 PRO A N 1
ATOM 737 C CA . PRO A 1 97 ? 7.248 -8.605 -17.805 1.00 60.66 97 PRO A CA 1
ATOM 738 C C . PRO A 1 97 ? 7.791 -7.181 -17.701 1.00 60.66 97 PRO A C 1
ATOM 740 O O . PRO A 1 97 ? 8.965 -6.942 -17.980 1.00 60.66 97 PRO A O 1
ATOM 743 N N . SER A 1 98 ? 6.904 -6.220 -17.465 1.00 50.41 98 SER A N 1
ATOM 744 C CA . SER A 1 98 ? 7.254 -4.805 -17.545 1.00 50.41 98 SER A CA 1
ATOM 745 C C . SER A 1 98 ? 8.382 -4.534 -16.557 1.00 50.41 98 SER A C 1
ATOM 747 O O . SER A 1 98 ? 8.161 -4.736 -15.375 1.00 50.41 98 SER A O 1
ATOM 749 N N . THR A 1 99 ? 9.550 -4.022 -16.964 1.00 43.44 99 THR A N 1
ATOM 750 C CA . THR A 1 99 ? 10.604 -3.623 -16.002 1.00 43.44 99 THR A CA 1
ATOM 751 C C . THR A 1 99 ? 10.276 -2.407 -15.160 1.00 43.44 99 THR A C 1
ATOM 753 O O . THR A 1 99 ? 11.055 -2.047 -14.281 1.00 43.44 99 THR A O 1
ATOM 756 N N . SER A 1 100 ? 9.060 -1.879 -15.301 1.00 45.78 100 SER A N 1
ATOM 757 C CA . SER A 1 100 ? 8.431 -1.168 -14.196 1.00 45.78 100 SER A CA 1
ATOM 758 C C . SER A 1 100 ? 8.497 -1.996 -12.902 1.00 45.78 100 SER A C 1
ATOM 760 O O . SER A 1 100 ? 8.724 -1.410 -11.864 1.00 45.78 100 SER A O 1
ATOM 762 N N . SER A 1 101 ? 8.457 -3.333 -12.932 1.00 43.12 101 SER A N 1
ATOM 763 C CA . SER A 1 101 ? 8.651 -4.157 -11.732 1.00 43.12 101 SER A CA 1
ATOM 764 C C . SER A 1 101 ? 10.113 -4.338 -11.295 1.00 43.12 101 SER A C 1
ATOM 766 O O . SER A 1 101 ? 10.347 -4.499 -10.106 1.00 43.12 101 SER A O 1
ATOM 768 N N . MET A 1 102 ? 11.115 -4.272 -12.185 1.00 37.56 102 MET A N 1
ATOM 769 C CA . MET A 1 102 ? 12.527 -4.486 -11.798 1.00 37.56 102 MET A CA 1
ATOM 770 C C . MET A 1 102 ? 13.239 -3.209 -11.327 1.00 37.56 102 MET A C 1
ATOM 772 O O . MET A 1 102 ? 14.100 -3.293 -10.458 1.00 37.56 102 MET A O 1
ATOM 776 N N . VAL A 1 103 ? 12.864 -2.029 -11.837 1.00 39.22 103 VAL A N 1
ATOM 777 C CA . VAL A 1 103 ? 13.384 -0.739 -11.333 1.00 39.22 103 VAL A CA 1
ATOM 778 C C . VAL A 1 103 ? 12.586 -0.250 -10.113 1.00 39.22 103 VAL A C 1
ATOM 780 O O . VAL A 1 103 ? 13.175 0.319 -9.200 1.00 39.22 103 VAL A O 1
ATOM 783 N N . LYS A 1 104 ? 11.282 -0.562 -9.998 1.00 47.31 104 LYS A N 1
ATOM 784 C CA . LYS A 1 104 ? 10.517 -0.296 -8.757 1.00 47.31 104 LYS A CA 1
ATOM 785 C C . LYS A 1 104 ? 10.933 -1.181 -7.582 1.00 47.31 104 LYS A C 1
ATOM 787 O O . LYS A 1 104 ? 10.759 -0.786 -6.432 1.00 47.31 104 LYS A O 1
ATOM 792 N N . GLN A 1 105 ? 11.515 -2.354 -7.845 1.00 48.41 105 GLN A N 1
ATOM 793 C CA . GLN A 1 105 ? 11.964 -3.265 -6.790 1.00 48.41 105 GLN A CA 1
ATOM 794 C C . GLN A 1 105 ? 13.001 -2.628 -5.857 1.00 48.41 105 GLN A C 1
ATOM 796 O O . GLN A 1 105 ? 12.929 -2.868 -4.655 1.00 48.41 105 GLN A O 1
ATOM 801 N N . SER A 1 106 ? 13.911 -1.772 -6.344 1.00 53.25 106 SER A N 1
ATOM 802 C CA . SER A 1 106 ? 14.896 -1.126 -5.459 1.00 53.25 106 SER A CA 1
ATOM 803 C C . SER A 1 106 ? 14.279 -0.060 -4.551 1.00 53.25 106 SER A C 1
ATOM 805 O O . SER A 1 106 ? 14.744 0.130 -3.431 1.00 53.25 106 SER A O 1
ATOM 807 N N . GLU A 1 107 ? 13.217 0.618 -4.995 1.00 61.56 107 GLU A N 1
ATOM 808 C CA . GLU A 1 107 ? 12.551 1.662 -4.207 1.00 61.56 107 GLU A CA 1
ATOM 809 C C . GLU A 1 107 ? 11.535 1.110 -3.198 1.00 61.56 107 GLU A C 1
ATOM 811 O O . GLU A 1 107 ? 11.288 1.760 -2.177 1.00 61.56 107 GLU A O 1
ATOM 816 N N . VAL A 1 108 ? 10.965 -0.070 -3.466 1.00 75.69 108 VAL A N 1
ATOM 817 C CA . VAL A 1 108 ? 10.016 -0.767 -2.582 1.00 75.69 108 VAL A CA 1
ATOM 818 C C . VAL A 1 108 ? 10.719 -1.765 -1.655 1.00 75.69 108 VAL A C 1
ATOM 820 O O . VAL A 1 108 ? 10.177 -2.075 -0.598 1.00 75.69 108 VAL A O 1
ATOM 823 N N . ALA A 1 109 ? 11.944 -2.212 -1.960 1.00 80.88 109 ALA A N 1
ATOM 824 C CA . ALA A 1 109 ? 12.691 -3.169 -1.132 1.00 80.88 109 ALA A CA 1
ATOM 825 C C . ALA A 1 109 ? 12.779 -2.757 0.349 1.00 80.88 109 ALA A C 1
ATOM 827 O O . ALA A 1 109 ? 12.566 -3.589 1.230 1.00 80.88 109 ALA A O 1
ATOM 828 N N . GLY A 1 110 ? 13.027 -1.471 0.626 1.00 85.94 110 GLY A N 1
ATOM 829 C CA . GLY A 1 110 ? 13.059 -0.951 1.997 1.00 85.94 110 GLY A CA 1
ATOM 830 C C . GLY A 1 110 ? 11.709 -1.066 2.713 1.00 85.94 110 GLY A C 1
ATOM 831 O O . GLY A 1 110 ? 11.654 -1.492 3.864 1.00 85.94 110 GLY A O 1
ATOM 832 N N . LEU A 1 111 ? 10.607 -0.764 2.019 1.00 90.56 111 LEU A N 1
ATOM 833 C CA . LEU A 1 111 ? 9.256 -0.944 2.560 1.00 90.56 111 LEU A CA 1
ATOM 834 C C . LEU A 1 111 ? 8.906 -2.420 2.735 1.00 90.56 111 LEU A C 1
ATOM 836 O O . LEU A 1 111 ? 8.311 -2.785 3.742 1.00 90.56 111 LEU A O 1
ATOM 840 N N . ARG A 1 112 ? 9.319 -3.279 1.802 1.00 92.44 112 ARG A N 1
ATOM 841 C CA . ARG A 1 112 ? 9.097 -4.726 1.870 1.00 92.44 112 ARG A CA 1
ATOM 842 C C . ARG A 1 112 ? 9.803 -5.340 3.081 1.00 92.44 112 ARG A C 1
ATOM 844 O O . ARG A 1 112 ? 9.215 -6.179 3.756 1.00 92.44 112 ARG A O 1
ATOM 851 N N . ALA A 1 113 ? 11.005 -4.865 3.415 1.00 91.31 113 ALA A N 1
ATOM 852 C CA . ALA A 1 113 ? 11.698 -5.248 4.643 1.00 91.31 113 ALA A CA 1
ATOM 853 C C . ALA A 1 113 ? 10.921 -4.815 5.902 1.00 91.31 113 ALA A C 1
ATOM 855 O O . ALA A 1 113 ? 10.683 -5.649 6.774 1.00 91.31 113 ALA A O 1
ATOM 856 N N . LYS A 1 114 ? 10.454 -3.557 5.968 1.00 93.75 114 LYS A N 1
ATOM 857 C CA . LYS A 1 114 ? 9.619 -3.072 7.085 1.00 93.75 114 LYS A CA 1
ATOM 858 C C . LYS A 1 114 ? 8.331 -3.894 7.230 1.00 93.75 114 LYS A C 1
ATOM 860 O O . LYS A 1 114 ? 8.037 -4.379 8.314 1.00 93.75 114 LYS A O 1
ATOM 865 N N . VAL A 1 115 ? 7.610 -4.125 6.131 1.00 95.38 115 VAL A N 1
ATOM 866 C CA . VAL A 1 115 ? 6.377 -4.930 6.123 1.00 95.38 115 VAL A CA 1
ATOM 867 C C . VAL A 1 115 ? 6.647 -6.362 6.579 1.00 95.38 115 VAL A C 1
ATOM 869 O O . VAL A 1 115 ? 5.889 -6.893 7.381 1.00 95.38 115 VAL A O 1
ATOM 872 N N . SER A 1 116 ? 7.753 -6.983 6.159 1.00 94.25 116 SER A N 1
ATOM 873 C CA . SER A 1 116 ? 8.096 -8.343 6.602 1.00 94.25 116 SER A CA 1
ATOM 874 C C . SER A 1 116 ? 8.342 -8.465 8.113 1.00 94.25 116 SER A C 1
ATOM 876 O O . SER A 1 116 ? 8.193 -9.557 8.658 1.00 94.25 116 SER A O 1
ATOM 878 N N . ALA A 1 117 ? 8.675 -7.357 8.783 1.00 94.38 117 ALA A N 1
ATOM 879 C CA . ALA A 1 117 ? 8.915 -7.303 10.221 1.00 94.38 117 ALA A CA 1
ATOM 880 C C . ALA A 1 117 ? 7.637 -7.111 11.061 1.00 94.38 117 ALA A C 1
ATOM 882 O O . ALA A 1 117 ? 7.696 -7.286 12.277 1.00 94.38 117 ALA A O 1
ATOM 883 N N . ILE A 1 118 ? 6.489 -6.797 10.444 1.00 96.62 118 ILE A N 1
ATOM 884 C CA . ILE A 1 118 ? 5.190 -6.717 11.136 1.00 96.62 118 ILE A CA 1
ATOM 885 C C . ILE A 1 118 ? 4.924 -8.055 11.818 1.00 96.62 118 ILE A C 1
ATOM 887 O O . ILE A 1 118 ? 5.022 -9.079 11.153 1.00 96.62 118 ILE A O 1
ATOM 891 N N . GLY A 1 119 ? 4.612 -8.075 13.116 1.00 94.12 119 GLY A N 1
ATOM 892 C CA . GLY A 1 119 ? 4.428 -9.315 13.882 1.00 94.12 119 GLY A CA 1
ATOM 893 C C . GLY A 1 119 ? 3.140 -10.066 13.539 1.00 94.12 119 GLY A C 1
ATOM 894 O O . GLY A 1 119 ? 3.180 -11.277 13.298 1.00 94.12 119 GLY A O 1
ATOM 895 N N . ASP A 1 120 ? 2.023 -9.342 13.469 1.00 96.44 120 ASP A N 1
ATOM 896 C CA . ASP A 1 120 ? 0.706 -9.899 13.164 1.00 96.44 120 ASP A CA 1
ATOM 897 C C . ASP A 1 120 ? 0.612 -10.380 11.705 1.00 96.44 120 ASP A C 1
ATOM 899 O O . ASP A 1 120 ? 0.997 -9.675 10.768 1.00 96.44 120 ASP A O 1
ATOM 903 N N . SER A 1 121 ? 0.139 -11.612 11.495 1.00 96.50 121 SER A N 1
ATOM 904 C CA . SER A 1 121 ? 0.128 -12.228 10.164 1.00 96.50 121 SER A CA 1
ATOM 905 C C . SER A 1 121 ? -0.905 -11.619 9.222 1.00 96.50 121 SER A C 1
ATOM 907 O O . SER A 1 121 ? -0.624 -11.516 8.028 1.00 96.50 121 SER A O 1
ATOM 909 N N . GLU A 1 122 ? -2.064 -11.212 9.737 1.00 96.44 122 GLU A N 1
ATOM 910 C CA . GLU A 1 122 ? -3.151 -10.648 8.933 1.00 96.44 122 GLU A CA 1
ATOM 911 C C . GLU A 1 122 ? -2.808 -9.212 8.523 1.00 96.44 122 GLU A C 1
ATOM 913 O O . GLU A 1 122 ? -2.852 -8.870 7.339 1.00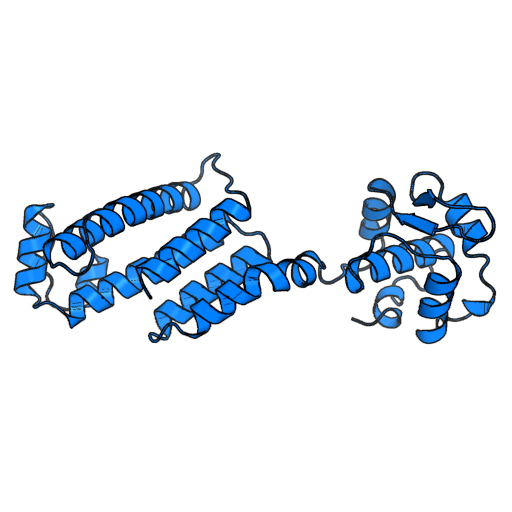 96.44 122 GLU A O 1
ATOM 918 N N . ALA A 1 123 ? -2.344 -8.388 9.466 1.00 97.19 123 ALA A N 1
ATOM 919 C CA . ALA A 1 123 ? -1.841 -7.048 9.180 1.00 97.19 123 ALA A CA 1
ATOM 920 C C . ALA A 1 123 ? -0.682 -7.086 8.171 1.00 97.19 123 ALA A C 1
ATOM 922 O O . ALA A 1 123 ? -0.658 -6.296 7.220 1.00 97.19 123 ALA A O 1
ATOM 923 N N . ARG A 1 124 ? 0.247 -8.044 8.321 1.00 98.12 124 ARG A N 1
ATOM 924 C CA . ARG A 1 124 ? 1.339 -8.262 7.360 1.00 98.12 124 ARG A CA 1
ATOM 925 C C . ARG A 1 124 ? 0.814 -8.639 5.977 1.00 98.12 124 ARG A C 1
ATOM 927 O O . ARG A 1 124 ? 1.359 -8.154 4.984 1.00 98.12 124 ARG A O 1
ATOM 934 N N . ALA A 1 125 ? -0.210 -9.488 5.893 1.00 97.69 125 ALA A N 1
ATOM 935 C CA . ALA A 1 125 ? -0.808 -9.888 4.624 1.00 97.69 125 ALA A CA 1
ATOM 936 C C . ALA A 1 125 ? -1.411 -8.677 3.894 1.00 97.69 125 ALA A C 1
ATOM 938 O O . ALA A 1 125 ? -1.018 -8.402 2.761 1.00 97.69 125 ALA A O 1
ATOM 939 N N . PHE A 1 126 ? -2.242 -7.876 4.567 1.00 98.06 126 PHE A N 1
ATOM 940 C CA . PHE A 1 126 ? -2.821 -6.659 3.980 1.00 98.06 126 PHE A CA 1
ATOM 941 C C . PHE A 1 126 ? -1.758 -5.630 3.574 1.00 98.06 126 PHE A C 1
ATOM 943 O O . PHE A 1 126 ? -1.831 -5.030 2.499 1.00 98.06 126 PHE A O 1
ATOM 950 N N . ALA A 1 127 ? -0.730 -5.436 4.403 1.00 97.56 127 ALA A N 1
ATOM 951 C CA . ALA A 1 127 ? 0.381 -4.551 4.070 1.00 97.56 127 ALA A CA 1
ATOM 952 C C . ALA A 1 127 ? 1.190 -5.067 2.865 1.00 97.56 127 ALA A C 1
ATOM 954 O O . ALA A 1 127 ? 1.650 -4.270 2.048 1.00 97.56 127 ALA A O 1
ATOM 955 N N . SER A 1 128 ? 1.326 -6.387 2.712 1.00 95.88 128 SER A N 1
ATOM 956 C CA . SER A 1 128 ? 1.985 -7.002 1.553 1.00 95.88 128 SER A CA 1
ATOM 957 C C . SER A 1 128 ? 1.163 -6.816 0.275 1.00 95.88 128 SER A C 1
ATOM 959 O O . SER A 1 128 ? 1.718 -6.395 -0.738 1.00 95.88 128 SER A O 1
ATOM 961 N N . GLU A 1 129 ? -0.160 -7.001 0.334 1.00 96.31 129 GLU A N 1
ATOM 962 C CA . GLU A 1 129 ? -1.067 -6.712 -0.790 1.00 96.31 129 GLU A CA 1
ATOM 963 C C . GLU A 1 129 ? -0.990 -5.241 -1.224 1.00 96.31 129 GLU A C 1
ATOM 965 O O . GLU A 1 129 ? -1.044 -4.924 -2.418 1.00 96.31 129 GLU A O 1
ATOM 970 N N . ALA A 1 130 ? -0.807 -4.322 -0.269 1.00 96.69 130 ALA A N 1
ATOM 971 C CA . ALA A 1 130 ? -0.595 -2.912 -0.572 1.00 96.69 130 ALA A CA 1
ATOM 972 C C . ALA A 1 130 ? 0.694 -2.673 -1.378 1.00 96.69 130 ALA A C 1
ATOM 974 O O . ALA A 1 130 ? 0.686 -1.868 -2.316 1.00 96.69 130 ALA A O 1
ATOM 975 N N . LEU A 1 131 ? 1.785 -3.377 -1.049 1.00 94.62 131 LEU A N 1
ATOM 976 C CA . LEU A 1 131 ? 3.040 -3.306 -1.804 1.00 94.62 131 LEU A CA 1
ATOM 977 C C . LEU A 1 131 ? 2.897 -3.917 -3.197 1.00 94.62 131 LEU A C 1
ATOM 979 O O . LEU A 1 131 ? 3.341 -3.303 -4.167 1.00 94.62 131 LEU A O 1
ATOM 983 N N . ASP A 1 132 ? 2.218 -5.055 -3.322 1.00 90.19 132 ASP A N 1
ATOM 984 C CA . ASP A 1 132 ? 1.958 -5.674 -4.623 1.00 90.19 132 ASP A CA 1
ATOM 985 C C . ASP A 1 132 ? 1.141 -4.727 -5.523 1.00 90.19 132 ASP A C 1
ATOM 987 O O . ASP A 1 132 ? 1.459 -4.531 -6.701 1.00 90.19 132 ASP A O 1
ATOM 991 N N . CYS A 1 133 ? 0.144 -4.038 -4.955 1.00 92.25 133 CYS A N 1
ATOM 992 C CA . CYS A 1 133 ? -0.605 -2.990 -5.650 1.00 92.25 133 CYS A CA 1
ATOM 993 C C . CYS A 1 133 ? 0.286 -1.812 -6.074 1.00 92.25 133 CYS A C 1
ATOM 995 O O . CYS A 1 133 ? 0.134 -1.288 -7.182 1.00 92.25 133 CYS A O 1
ATOM 997 N N . LEU A 1 134 ? 1.205 -1.368 -5.211 1.00 90.88 134 LEU A N 1
ATOM 998 C CA . LEU A 1 134 ? 2.137 -0.280 -5.520 1.00 90.88 134 LEU A CA 1
ATOM 999 C C . LEU A 1 134 ? 3.050 -0.654 -6.700 1.00 90.88 134 LEU A C 1
ATOM 1001 O O . LEU A 1 134 ? 3.196 0.128 -7.644 1.00 90.88 134 LEU A O 1
ATOM 1005 N N . GLU A 1 135 ? 3.600 -1.868 -6.690 1.00 85.75 135 GLU A N 1
ATOM 1006 C CA . GLU A 1 135 ? 4.526 -2.367 -7.712 1.00 85.75 135 GLU A CA 1
ATOM 1007 C C . GLU A 1 135 ? 3.883 -2.396 -9.108 1.00 85.75 135 GLU A C 1
ATOM 1009 O O . GLU A 1 135 ? 4.497 -1.964 -10.092 1.00 85.75 135 GLU A O 1
ATOM 1014 N N . VAL A 1 136 ? 2.606 -2.784 -9.204 1.00 85.06 136 VAL A N 1
ATOM 1015 C CA . VAL A 1 136 ? 1.859 -2.786 -10.477 1.00 85.06 136 VAL A CA 1
ATOM 1016 C C . VAL A 1 136 ? 1.265 -1.420 -10.857 1.00 85.06 136 VAL A C 1
ATOM 1018 O O . VAL A 1 136 ? 0.636 -1.290 -11.906 1.00 85.06 136 VAL A O 1
ATOM 1021 N N . GLY A 1 137 ? 1.470 -0.378 -10.042 1.00 84.44 137 GLY A N 1
ATOM 1022 C CA . GLY A 1 137 ? 0.957 0.976 -10.293 1.00 84.44 137 GLY A CA 1
ATOM 1023 C C . GLY A 1 137 ? -0.513 1.189 -9.908 1.00 84.44 137 GLY A C 1
ATOM 1024 O O . GLY A 1 137 ? -1.122 2.193 -10.285 1.00 84.44 137 GLY A O 1
ATOM 1025 N N . ALA A 1 138 ? -1.104 0.278 -9.134 1.00 88.19 138 ALA A N 1
ATOM 1026 C CA . ALA A 1 138 ? -2.461 0.382 -8.605 1.00 88.19 138 ALA A CA 1
ATOM 1027 C C . ALA A 1 138 ? -2.505 1.245 -7.325 1.00 88.19 138 ALA A C 1
ATOM 1029 O O . ALA A 1 138 ? -2.947 0.809 -6.266 1.00 88.19 138 ALA A O 1
ATOM 1030 N N . HIS A 1 139 ? -2.077 2.509 -7.416 1.00 93.88 139 HIS A N 1
ATOM 1031 C CA . HIS A 1 139 ? -1.837 3.380 -6.250 1.00 93.88 139 HIS A CA 1
ATOM 1032 C C . HIS A 1 139 ? -3.055 3.587 -5.332 1.00 93.88 139 HIS A C 1
ATOM 1034 O O . HIS A 1 139 ? -2.907 3.656 -4.115 1.00 93.88 139 HIS A O 1
ATOM 1040 N N . ARG A 1 140 ? -4.271 3.681 -5.892 1.00 96.31 140 ARG A N 1
ATOM 1041 C CA . ARG A 1 140 ? -5.504 3.798 -5.087 1.00 96.31 140 ARG A CA 1
ATOM 1042 C C . ARG A 1 140 ? -5.759 2.534 -4.269 1.00 96.31 140 ARG A C 1
ATOM 1044 O O . ARG A 1 140 ? -6.155 2.643 -3.117 1.00 96.31 140 ARG A O 1
ATOM 1051 N N . ALA A 1 141 ? -5.524 1.365 -4.865 1.00 96.94 141 ALA A N 1
ATOM 1052 C CA . ALA A 1 141 ? -5.676 0.086 -4.183 1.00 96.94 141 ALA A CA 1
ATOM 1053 C C . ALA A 1 141 ? -4.599 -0.087 -3.109 1.00 96.94 141 ALA A C 1
ATOM 1055 O O . ALA A 1 141 ? -4.932 -0.463 -1.994 1.00 96.94 141 ALA A O 1
ATOM 1056 N N . ALA A 1 142 ? -3.353 0.303 -3.405 1.00 97.12 142 ALA A N 1
ATOM 1057 C CA . ALA A 1 142 ? -2.264 0.301 -2.432 1.00 97.12 142 ALA A CA 1
ATOM 1058 C C . ALA A 1 142 ? -2.647 1.080 -1.164 1.00 97.12 142 ALA A C 1
ATOM 1060 O O . ALA A 1 142 ? -2.627 0.520 -0.078 1.00 97.12 142 ALA A O 1
ATOM 1061 N N . ILE A 1 143 ? -3.126 2.322 -1.318 1.00 98.19 143 ILE A N 1
ATOM 1062 C CA . ILE A 1 143 ? -3.619 3.152 -0.205 1.00 98.19 143 ILE A CA 1
ATOM 1063 C C . ILE A 1 143 ? -4.746 2.457 0.575 1.00 98.19 143 ILE A C 1
ATOM 1065 O O . ILE A 1 143 ? -4.760 2.483 1.803 1.00 98.19 143 ILE A O 1
ATOM 1069 N N . VAL A 1 144 ? -5.704 1.841 -0.124 1.00 98.38 144 VAL A N 1
ATOM 1070 C CA . VAL A 1 144 ? -6.822 1.144 0.529 1.00 98.38 144 VAL A CA 1
ATOM 1071 C C . VAL A 1 144 ? -6.321 -0.040 1.357 1.00 98.38 144 VAL A C 1
ATOM 1073 O O . VAL A 1 144 ? -6.701 -0.135 2.519 1.00 98.38 144 VAL A O 1
ATOM 1076 N N . PHE A 1 145 ? -5.455 -0.896 0.814 1.00 98.38 145 PHE A N 1
ATOM 1077 C CA . PHE A 1 145 ? -4.934 -2.065 1.532 1.00 98.38 145 PHE A CA 1
ATOM 1078 C C . PHE A 1 145 ? -4.007 -1.693 2.696 1.00 98.38 145 PHE A C 1
ATOM 1080 O O . PHE A 1 145 ? -4.091 -2.310 3.756 1.00 98.38 145 PHE A O 1
ATOM 1087 N N . THR A 1 146 ? -3.204 -0.629 2.570 1.00 98.31 146 THR A N 1
ATOM 1088 C CA . THR A 1 146 ? -2.433 -0.093 3.708 1.00 98.31 146 THR A CA 1
ATOM 1089 C C . THR A 1 146 ? -3.353 0.302 4.857 1.00 98.31 146 THR A C 1
ATOM 1091 O O . THR A 1 146 ? -3.073 0.010 6.017 1.00 98.31 146 THR A O 1
ATOM 1094 N N . TRP A 1 147 ? -4.477 0.944 4.541 1.00 98.50 147 TRP A N 1
ATOM 1095 C CA . TRP A 1 147 ? -5.448 1.339 5.550 1.00 98.50 147 TRP A CA 1
ATOM 1096 C C . TRP A 1 147 ? -6.171 0.143 6.178 1.00 98.50 147 TRP A C 1
ATOM 1098 O O . TRP A 1 147 ? -6.467 0.174 7.368 1.00 98.50 147 TRP A O 1
ATOM 1108 N N . VAL A 1 148 ? -6.419 -0.930 5.419 1.00 98.19 148 VAL A N 1
ATOM 1109 C CA . VAL A 1 148 ? -6.957 -2.184 5.978 1.00 98.19 148 VAL A CA 1
ATOM 1110 C C . VAL A 1 148 ? -5.997 -2.757 7.026 1.00 98.19 148 VAL A C 1
ATOM 1112 O O . VAL A 1 148 ? -6.443 -3.094 8.121 1.00 98.19 148 VAL A O 1
ATOM 1115 N N . ALA A 1 149 ? -4.688 -2.776 6.745 1.00 98.31 149 ALA A N 1
ATOM 1116 C CA . ALA A 1 149 ? -3.676 -3.180 7.725 1.00 98.31 149 ALA A CA 1
ATOM 1117 C C . ALA A 1 149 ? -3.694 -2.285 8.979 1.00 98.31 149 ALA A C 1
ATOM 1119 O O . ALA A 1 149 ? -3.662 -2.790 10.098 1.00 98.31 149 ALA A O 1
ATOM 1120 N N . ALA A 1 150 ? -3.805 -0.963 8.801 1.00 98.25 150 ALA A N 1
ATOM 1121 C CA . ALA A 1 150 ? -3.881 -0.001 9.903 1.00 98.25 150 ALA A CA 1
ATOM 1122 C C . ALA A 1 150 ? -5.103 -0.224 10.805 1.00 98.25 150 ALA A C 1
ATOM 1124 O O . ALA A 1 150 ? -4.984 -0.214 12.028 1.00 98.25 150 ALA A O 1
ATOM 1125 N N . VAL A 1 151 ? -6.281 -0.424 10.208 1.00 98.31 151 VAL A N 1
ATOM 1126 C CA . VAL A 1 151 ? -7.524 -0.681 10.948 1.00 98.31 151 VAL A CA 1
ATOM 1127 C C . VAL A 1 151 ? -7.426 -1.995 11.714 1.00 98.31 151 VAL A C 1
ATOM 1129 O O . VAL A 1 151 ? -7.796 -2.022 12.884 1.00 98.31 151 VAL A O 1
ATOM 1132 N N . HIS A 1 152 ? -6.896 -3.051 11.089 1.00 98.06 152 HIS A N 1
ATOM 1133 C CA . HIS A 1 152 ? -6.686 -4.334 11.757 1.00 98.06 152 HIS A CA 1
ATOM 1134 C C . HIS A 1 152 ? -5.783 -4.177 12.987 1.00 98.06 152 HIS A C 1
ATOM 1136 O O . HIS A 1 152 ? -6.181 -4.545 14.088 1.00 98.06 152 HIS A O 1
ATOM 1142 N N . GLU A 1 153 ? -4.620 -3.540 12.826 1.00 97.81 153 GLU A N 1
ATOM 1143 C CA . GLU A 1 153 ? -3.677 -3.312 13.925 1.00 97.81 153 GLU A CA 1
ATOM 1144 C C . GLU A 1 153 ? -4.294 -2.471 15.051 1.00 97.81 153 GLU A C 1
ATOM 1146 O O . GLU A 1 153 ? -4.142 -2.794 16.228 1.00 97.81 153 GLU A O 1
ATOM 1151 N N . LEU A 1 154 ? -5.043 -1.415 14.719 1.00 98.12 154 LEU A N 1
ATOM 1152 C CA . LEU A 1 154 ? -5.738 -0.606 15.723 1.00 98.12 154 LEU A CA 1
ATOM 1153 C C . LEU A 1 154 ? -6.784 -1.420 16.488 1.00 98.12 154 LEU A C 1
ATOM 1155 O O . LEU A 1 154 ? -6.872 -1.288 17.707 1.00 98.12 154 LEU A O 1
ATOM 1159 N N . GLN A 1 155 ? -7.560 -2.263 15.804 1.00 98.19 155 GLN A N 1
ATOM 1160 C CA . GLN A 1 155 ? -8.531 -3.141 16.457 1.00 98.19 155 GLN A CA 1
ATOM 1161 C C . GLN A 1 155 ? -7.843 -4.135 17.399 1.00 98.19 155 GLN A C 1
ATOM 1163 O O . GLN A 1 155 ? -8.299 -4.296 18.531 1.00 98.19 155 GLN A O 1
ATOM 1168 N N . GLU A 1 156 ? -6.731 -4.742 16.976 1.00 97.69 156 GLU A N 1
ATOM 1169 C CA . GLU A 1 156 ? -5.954 -5.660 17.816 1.00 97.69 156 GLU A CA 1
ATOM 1170 C C . GLU A 1 156 ? -5.364 -4.961 19.043 1.00 97.69 156 GLU A C 1
ATOM 1172 O O . GLU A 1 156 ? -5.481 -5.472 20.156 1.00 97.69 156 GLU A O 1
ATOM 1177 N N . ARG A 1 157 ? -4.787 -3.763 18.881 1.00 97.56 157 ARG A N 1
ATOM 1178 C CA . ARG A 1 157 ? -4.275 -2.965 20.009 1.00 97.56 157 ARG A CA 1
ATOM 1179 C C . ARG A 1 157 ? -5.376 -2.592 20.991 1.00 97.56 157 ARG A C 1
ATOM 1181 O O . ARG A 1 157 ? -5.214 -2.798 22.189 1.00 97.56 157 ARG A O 1
ATOM 1188 N N . ILE A 1 158 ? -6.504 -2.087 20.485 1.00 98.25 158 ILE A N 1
ATOM 1189 C CA . ILE A 1 158 ? -7.662 -1.717 21.312 1.00 98.25 158 ILE A CA 1
ATOM 1190 C C . ILE A 1 158 ? -8.162 -2.920 22.097 1.00 98.25 158 ILE A C 1
ATOM 1192 O O . ILE A 1 158 ? -8.383 -2.813 23.299 1.00 98.25 158 ILE A O 1
ATOM 1196 N N . TRP A 1 159 ? -8.329 -4.061 21.435 1.00 98.06 159 TRP A N 1
ATOM 1197 C CA . TRP A 1 159 ? -8.849 -5.256 22.081 1.00 98.06 159 TRP A CA 1
ATOM 1198 C C . TRP A 1 159 ? -7.881 -5.849 23.110 1.00 98.06 159 TRP A C 1
ATOM 1200 O O . TRP A 1 159 ? -8.304 -6.285 24.178 1.00 98.06 159 TRP A O 1
ATOM 1210 N N . ARG A 1 160 ? -6.584 -5.871 22.799 1.00 97.38 160 ARG A N 1
ATOM 1211 C CA . ARG A 1 160 ? -5.553 -6.443 23.670 1.00 97.38 160 ARG A CA 1
ATOM 1212 C C . ARG A 1 160 ? -5.294 -5.585 24.908 1.00 97.38 160 ARG A C 1
ATOM 1214 O O . ARG A 1 160 ? -5.115 -6.136 25.992 1.00 97.38 160 ARG A O 1
ATOM 1221 N N . ASP A 1 161 ? -5.269 -4.264 24.746 1.00 97.31 161 ASP A N 1
ATOM 1222 C CA . ASP A 1 161 ? -4.774 -3.341 25.772 1.00 97.31 161 ASP A CA 1
ATOM 1223 C C . ASP A 1 161 ? -5.913 -2.679 26.578 1.00 97.31 161 ASP A C 1
ATOM 1225 O O . ASP A 1 161 ? -5.660 -1.834 27.437 1.00 97.31 161 ASP A O 1
ATOM 1229 N N . SER A 1 162 ? -7.185 -3.015 26.322 1.00 97.62 162 SER A N 1
ATOM 1230 C CA . SER A 1 162 ? -8.337 -2.410 27.010 1.00 97.62 162 SER A CA 1
ATOM 1231 C C . SER A 1 162 ? -9.490 -3.381 27.255 1.00 97.62 162 SER A C 1
ATOM 1233 O O . SER A 1 162 ? -9.758 -4.287 26.473 1.00 97.62 162 SER A O 1
ATOM 1235 N N . LEU A 1 163 ? -10.223 -3.159 28.350 1.00 97.81 163 LEU A N 1
ATOM 1236 C CA . LEU A 1 163 ? -11.403 -3.955 28.692 1.00 97.81 163 LEU A CA 1
ATOM 1237 C C . LEU A 1 163 ? -12.629 -3.539 27.847 1.00 97.81 163 LEU A C 1
ATOM 1239 O O . LEU A 1 163 ? -12.790 -2.344 27.570 1.00 97.81 163 LEU A O 1
ATOM 1243 N N . PRO A 1 164 ? -13.534 -4.469 27.474 1.00 97.81 164 PRO A N 1
ATOM 1244 C CA . PRO A 1 164 ? -14.690 -4.185 26.608 1.00 97.81 164 PRO A CA 1
ATOM 1245 C C . PRO A 1 164 ? -15.598 -3.040 27.092 1.00 97.81 164 PRO A C 1
ATOM 1247 O O . PRO A 1 164 ? -16.086 -2.226 26.299 1.00 97.81 164 PRO A O 1
ATOM 1250 N N . GLU A 1 165 ? -15.802 -2.931 28.401 1.00 97.81 165 GLU A N 1
ATOM 1251 C CA . GLU A 1 165 ? -16.570 -1.861 29.035 1.00 97.81 165 GLU A CA 1
ATOM 1252 C C . GLU A 1 165 ? -15.886 -0.495 28.897 1.00 97.81 165 GLU A C 1
ATOM 1254 O O . GLU A 1 165 ? -16.554 0.500 28.612 1.00 97.81 165 GLU A O 1
ATOM 1259 N N . VAL A 1 166 ? -14.555 -0.448 29.003 1.00 98.31 166 VAL A N 1
ATOM 1260 C CA . VAL A 1 166 ? -13.766 0.783 28.843 1.00 98.31 166 VAL A CA 1
ATOM 1261 C C . VAL A 1 166 ? -13.797 1.237 27.383 1.00 98.31 166 VAL A C 1
ATOM 1263 O O . VAL A 1 166 ? -14.031 2.415 27.109 1.00 98.31 166 VAL A O 1
ATOM 1266 N N . ILE A 1 167 ? -13.673 0.297 26.441 1.00 98.44 167 ILE A N 1
ATOM 1267 C CA . ILE A 1 167 ? -13.825 0.549 25.000 1.00 98.44 167 ILE A CA 1
ATOM 1268 C C . ILE A 1 167 ? -15.213 1.128 24.699 1.00 98.44 167 ILE A C 1
ATOM 1270 O O . ILE A 1 167 ? -15.342 2.092 23.944 1.00 98.44 167 ILE A O 1
ATOM 1274 N N . THR A 1 168 ? -16.262 0.559 25.299 1.00 98.31 168 THR A N 1
ATOM 1275 C CA . THR A 1 168 ? -17.644 1.030 25.121 1.00 98.31 168 THR A CA 1
ATOM 1276 C C . THR A 1 168 ? -17.821 2.459 25.628 1.00 98.31 168 THR A C 1
ATOM 1278 O O . THR A 1 168 ? -18.385 3.289 24.915 1.00 98.31 168 THR A O 1
ATOM 1281 N N . ILE A 1 169 ? -17.307 2.769 26.822 1.00 98.38 169 ILE A N 1
ATOM 1282 C CA . ILE A 1 169 ? -17.363 4.120 27.399 1.00 98.38 169 ILE A CA 1
ATOM 1283 C C . ILE A 1 169 ? -16.639 5.123 26.490 1.00 98.38 169 ILE A C 1
ATOM 1285 O O . ILE A 1 169 ? -17.193 6.182 26.182 1.00 98.38 169 ILE A O 1
ATOM 1289 N N . ALA A 1 170 ? -15.439 4.779 26.009 1.00 98.31 170 ALA A N 1
ATOM 1290 C CA . ALA A 1 170 ? -14.674 5.623 25.091 1.00 98.31 170 ALA A CA 1
ATOM 1291 C C . ALA A 1 170 ? -15.426 5.861 23.770 1.00 98.31 170 ALA A C 1
ATOM 1293 O O . ALA A 1 170 ? -15.523 6.994 23.302 1.00 98.31 170 ALA A O 1
ATOM 1294 N N . ALA A 1 171 ? -16.032 4.822 23.190 1.00 98.38 171 ALA A N 1
ATOM 1295 C CA . ALA A 1 171 ? -16.807 4.952 21.958 1.00 98.38 171 ALA A CA 1
ATOM 1296 C C . ALA A 1 171 ? -18.054 5.831 22.153 1.00 98.38 171 ALA A C 1
ATOM 1298 O O . ALA A 1 171 ? -18.344 6.706 21.333 1.00 98.38 171 ALA A O 1
ATOM 1299 N N . GLN A 1 172 ? -18.771 5.646 23.263 1.00 98.25 172 GLN A N 1
ATOM 1300 C CA . GLN A 1 172 ? -20.003 6.380 23.558 1.00 98.25 172 GLN A CA 1
ATOM 1301 C C . GLN A 1 172 ? -19.777 7.860 23.877 1.00 98.25 172 GLN A C 1
ATOM 1303 O O . GLN A 1 172 ? -20.673 8.673 23.643 1.00 98.25 172 GLN A O 1
ATOM 1308 N N . LYS A 1 173 ? -18.572 8.234 24.322 1.00 98.12 173 LYS A N 1
ATOM 1309 C CA . LYS A 1 173 ? -18.164 9.636 24.486 1.00 98.12 173 LYS A CA 1
ATOM 1310 C C . LYS A 1 173 ? -18.191 10.418 23.166 1.00 98.12 173 LYS A C 1
ATOM 1312 O O . LYS A 1 173 ? -18.567 11.587 23.172 1.00 98.12 173 LYS A O 1
ATOM 1317 N N . HIS A 1 174 ? -17.829 9.787 22.045 1.00 97.69 174 HIS A N 1
ATOM 1318 C CA . HIS A 1 174 ? -17.811 10.431 20.718 1.00 97.69 174 HIS A CA 1
ATOM 1319 C C . HIS A 1 174 ? -19.057 10.135 19.887 1.00 97.69 174 HIS A C 1
ATOM 1321 O O . HIS A 1 174 ? -19.487 10.959 19.081 1.00 97.69 174 HIS A O 1
ATOM 1327 N N . ASN A 1 175 ? -19.665 8.968 20.091 1.00 97.44 175 ASN A N 1
ATOM 1328 C CA . ASN A 1 175 ? -20.915 8.579 19.460 1.00 97.44 175 ASN A CA 1
ATOM 1329 C C . ASN A 1 175 ? -21.829 7.911 20.497 1.00 97.44 175 ASN A C 1
ATOM 1331 O O . ASN A 1 175 ? -21.733 6.701 20.686 1.00 97.44 175 ASN A O 1
ATOM 1335 N N . PRO A 1 176 ? -22.783 8.640 21.106 1.00 96.56 176 PRO A N 1
ATOM 1336 C CA . PRO A 1 176 ? -23.684 8.086 22.123 1.00 96.56 176 PRO A CA 1
ATOM 1337 C C . PRO A 1 176 ? -24.525 6.884 21.662 1.00 96.56 176 PRO A C 1
ATOM 1339 O O . PRO A 1 176 ? -25.095 6.177 22.486 1.00 96.56 176 PRO A O 1
ATOM 1342 N N . ARG A 1 177 ? -24.629 6.650 20.345 1.00 96.25 177 ARG A N 1
ATOM 1343 C CA . ARG A 1 177 ? -25.321 5.497 19.747 1.00 96.25 177 ARG A CA 1
ATOM 1344 C C . ARG A 1 177 ? -24.375 4.348 19.383 1.00 96.25 177 ARG A C 1
ATOM 1346 O O . ARG A 1 177 ? -24.818 3.390 18.752 1.00 96.25 177 ARG A O 1
ATOM 1353 N N . ALA A 1 178 ? -23.090 4.443 19.724 1.00 96.38 178 ALA A N 1
ATOM 1354 C CA . ALA A 1 178 ? -22.137 3.363 19.524 1.00 96.38 178 ALA A CA 1
ATOM 1355 C C . ALA A 1 178 ? -22.610 2.115 20.278 1.00 96.38 178 ALA A C 1
ATOM 1357 O O . ALA A 1 178 ? -22.986 2.174 21.455 1.00 96.38 178 ALA A O 1
ATOM 1358 N N . LYS A 1 179 ? -22.614 0.984 19.569 1.00 95.06 179 LYS A N 1
ATOM 1359 C CA . LYS A 1 179 ? -22.941 -0.314 20.155 1.00 95.06 179 L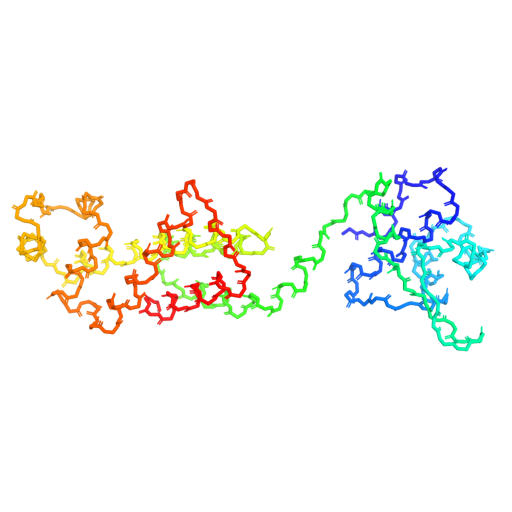YS A CA 1
ATOM 1360 C C . LYS A 1 179 ? -21.906 -0.676 21.212 1.00 95.06 179 LYS A C 1
ATOM 1362 O O . LYS A 1 179 ? -20.741 -0.333 21.079 1.00 95.06 179 LYS A O 1
ATOM 1367 N N . ALA A 1 180 ? -22.345 -1.376 22.252 1.00 96.62 180 ALA A N 1
ATOM 1368 C CA . ALA A 1 180 ? -21.432 -1.875 23.268 1.00 96.62 180 ALA A CA 1
ATOM 1369 C C . ALA A 1 180 ? -20.510 -2.948 22.677 1.00 96.62 180 ALA A C 1
ATOM 1371 O O . ALA A 1 180 ? -20.988 -3.883 22.034 1.00 96.62 180 ALA A O 1
ATOM 1372 N N . CYS A 1 181 ? -19.215 -2.821 22.947 1.00 96.88 181 CYS A N 1
ATOM 1373 C CA . CYS A 1 181 ? -18.209 -3.814 22.604 1.00 96.88 181 CYS A CA 1
ATOM 1374 C C . CYS A 1 181 ? -18.247 -4.938 23.643 1.00 96.88 181 CYS A C 1
ATOM 1376 O O . CYS A 1 181 ? -18.106 -4.684 24.839 1.00 96.88 181 CYS A O 1
ATOM 1378 N N . LYS A 1 182 ? -18.452 -6.178 23.199 1.00 96.56 182 LYS A N 1
ATOM 1379 C CA . LYS A 1 182 ? -18.473 -7.383 24.049 1.00 96.56 182 LYS A CA 1
ATOM 1380 C C . LYS A 1 182 ? -17.405 -8.385 23.634 1.00 96.56 182 LYS A C 1
ATOM 1382 O O . LYS A 1 182 ? -16.889 -9.117 24.473 1.00 96.56 182 LYS A O 1
ATOM 1387 N N . LYS A 1 183 ? -17.086 -8.420 22.345 1.00 96.75 183 LYS A N 1
ATOM 1388 C CA . LYS A 1 183 ? -16.039 -9.243 21.742 1.00 96.75 183 LYS A CA 1
ATOM 1389 C C . LYS A 1 183 ? -15.259 -8.424 20.718 1.00 96.75 183 LYS A C 1
ATOM 1391 O O . LYS A 1 183 ? -15.775 -7.443 20.192 1.00 96.75 183 LYS A O 1
ATOM 1396 N N . ARG A 1 184 ? -14.054 -8.887 20.382 1.00 95.75 184 ARG A N 1
ATOM 1397 C CA . ARG A 1 184 ? -13.157 -8.271 19.392 1.00 95.75 184 ARG A CA 1
ATOM 1398 C C . ARG A 1 184 ? -13.875 -7.855 18.107 1.00 95.75 184 ARG A C 1
ATOM 1400 O O . ARG A 1 184 ? -13.716 -6.727 17.655 1.00 95.75 184 ARG A O 1
ATOM 1407 N N . ASP A 1 185 ? -14.691 -8.743 17.540 1.00 95.94 185 ASP A N 1
ATOM 1408 C CA . ASP A 1 185 ? -15.378 -8.494 16.263 1.00 95.94 185 ASP A CA 1
ATOM 1409 C C . ASP A 1 185 ? -16.320 -7.289 16.292 1.00 95.94 185 ASP A C 1
ATOM 1411 O O . ASP A 1 185 ? -16.546 -6.675 15.249 1.00 95.94 185 ASP A O 1
ATOM 1415 N N . ASP A 1 186 ? -16.843 -6.924 17.466 1.00 96.12 186 ASP A N 1
ATOM 1416 C CA . ASP A 1 186 ? -17.761 -5.794 17.610 1.00 96.12 186 ASP A CA 1
ATOM 1417 C C . ASP A 1 186 ? -17.063 -4.462 17.272 1.00 96.12 186 ASP A C 1
ATOM 1419 O O . ASP A 1 186 ? -17.719 -3.512 16.847 1.00 96.12 186 ASP A O 1
ATOM 1423 N N . LEU A 1 187 ? -15.725 -4.398 17.359 1.00 96.56 187 LEU A N 1
ATOM 1424 C CA . LEU A 1 187 ? -14.935 -3.245 16.908 1.00 96.56 187 LEU A CA 1
A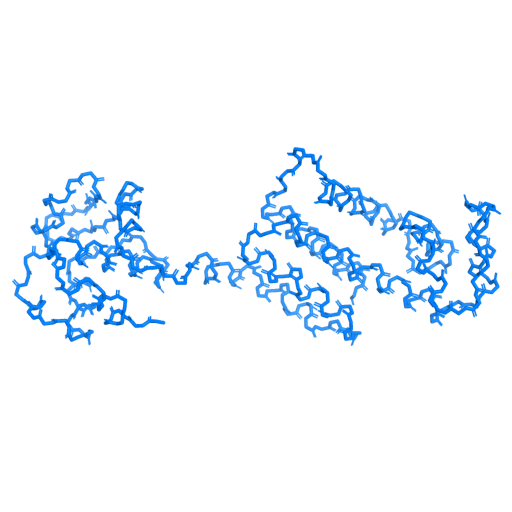TOM 1425 C C . LEU A 1 187 ? -15.070 -2.981 15.402 1.00 96.56 187 LEU A C 1
ATOM 1427 O O . LEU A 1 187 ? -14.824 -1.861 14.955 1.00 96.56 187 LEU A O 1
ATOM 1431 N N . SER A 1 188 ? -15.473 -3.980 14.611 1.00 94.62 188 SER A N 1
ATOM 1432 C CA . SER A 1 188 ? -15.731 -3.814 13.171 1.00 94.62 188 SER A CA 1
ATOM 1433 C C . SER A 1 188 ? -17.009 -3.027 12.890 1.00 94.62 188 SER A C 1
ATOM 1435 O O . SER A 1 188 ? -17.205 -2.540 11.779 1.00 94.62 188 SER A O 1
ATOM 1437 N N . GLU A 1 189 ? -17.884 -2.881 13.887 1.00 95.38 189 GLU A N 1
ATOM 1438 C CA . GLU A 1 189 ? -19.083 -2.050 13.785 1.00 95.38 189 GLU A CA 1
ATOM 1439 C C . GLU A 1 189 ? -18.785 -0.557 13.977 1.00 95.38 189 GLU A C 1
ATOM 1441 O O . GLU A 1 189 ? -19.610 0.301 13.645 1.00 95.38 189 GLU A O 1
ATOM 1446 N N . TYR A 1 190 ? -17.612 -0.224 14.516 1.00 97.31 190 TYR A N 1
ATOM 1447 C CA . TYR A 1 190 ? -17.178 1.157 14.643 1.00 97.31 190 TYR A CA 1
ATOM 1448 C C . TYR A 1 190 ? -16.652 1.647 13.303 1.00 97.31 190 TYR A C 1
ATOM 1450 O O . TYR A 1 190 ? -15.796 1.029 12.675 1.00 97.31 190 TYR A O 1
ATOM 1458 N N . ASN A 1 191 ? -17.150 2.804 12.865 1.00 97.00 191 ASN A N 1
ATOM 1459 C CA . ASN A 1 191 ? -16.553 3.451 11.709 1.00 97.00 191 ASN A CA 1
ATOM 1460 C C . ASN A 1 191 ? -15.109 3.875 12.026 1.00 97.00 191 ASN A C 1
ATOM 1462 O O . ASN A 1 191 ? -14.745 4.130 13.173 1.00 97.00 191 ASN A O 1
ATOM 1466 N N . GLU A 1 192 ? -14.294 3.982 10.984 1.00 97.56 192 GLU A N 1
ATOM 1467 C CA . GLU A 1 192 ? -12.849 4.194 11.107 1.00 97.56 192 GLU A CA 1
ATOM 1468 C C . GLU A 1 192 ? -12.503 5.525 11.808 1.00 97.56 192 GLU A C 1
ATOM 1470 O O . GLU A 1 192 ? -11.490 5.616 12.494 1.00 97.56 192 GLU A O 1
ATOM 1475 N N . ALA A 1 193 ? -13.359 6.551 11.708 1.00 98.00 193 ALA A N 1
ATOM 1476 C CA . ALA A 1 193 ? -13.161 7.812 12.427 1.00 98.00 193 ALA A CA 1
ATOM 1477 C C . ALA A 1 193 ? -13.382 7.655 13.941 1.00 98.00 193 ALA A C 1
ATOM 1479 O O . ALA A 1 193 ? -12.579 8.149 14.730 1.00 98.00 193 ALA A O 1
ATOM 1480 N N . LEU A 1 194 ? -14.436 6.936 14.338 1.00 98.38 194 LEU A N 1
ATOM 1481 C CA . LEU A 1 194 ? -14.705 6.596 15.733 1.00 98.38 194 LEU A CA 1
ATOM 1482 C C . LEU A 1 194 ? -13.595 5.708 16.302 1.00 98.38 194 LEU A C 1
ATOM 1484 O O . LEU A 1 194 ? -13.167 5.921 17.431 1.00 98.38 194 LEU A O 1
ATOM 1488 N N . LEU A 1 195 ? -13.094 4.754 15.515 1.00 98.25 195 LEU A N 1
ATOM 1489 C CA . LEU A 1 195 ? -12.003 3.872 15.927 1.00 98.25 195 LEU A CA 1
ATOM 1490 C C . LEU A 1 195 ? -10.735 4.663 16.294 1.00 98.25 195 LEU A C 1
ATOM 1492 O O . LEU A 1 195 ? -10.128 4.387 17.325 1.00 98.25 195 LEU A O 1
ATOM 1496 N N . LEU A 1 196 ? -10.371 5.682 15.504 1.00 98.56 196 LEU A N 1
ATOM 1497 C CA . LEU A 1 196 ? -9.239 6.566 15.818 1.00 98.56 196 LEU A CA 1
ATOM 1498 C C . LEU A 1 196 ? -9.465 7.361 17.111 1.00 98.56 196 LEU A C 1
ATOM 1500 O O . LEU A 1 196 ? -8.556 7.463 17.932 1.00 98.56 196 LEU A O 1
ATOM 1504 N N . GLN A 1 197 ? -10.672 7.894 17.314 1.00 98.62 197 GLN A N 1
ATOM 1505 C CA . GLN A 1 197 ? -11.016 8.636 18.532 1.00 98.62 197 GLN A CA 1
ATOM 1506 C C . GLN A 1 197 ? -10.939 7.749 19.780 1.00 98.62 197 GLN A C 1
ATOM 1508 O O . GLN A 1 197 ? -10.403 8.168 20.805 1.00 98.62 197 GLN A O 1
ATOM 1513 N N . VAL A 1 198 ? -11.429 6.510 19.676 1.00 98.50 198 VAL A N 1
ATOM 1514 C CA . VAL A 1 198 ? -11.334 5.501 20.737 1.00 98.50 198 VAL A CA 1
ATOM 1515 C C . VAL A 1 198 ? -9.874 5.154 21.020 1.00 98.50 198 VAL A C 1
ATOM 1517 O O . VAL A 1 198 ? -9.463 5.204 22.174 1.00 98.50 198 VAL A O 1
ATOM 1520 N N . ALA A 1 199 ? -9.068 4.874 19.991 1.00 98.50 199 ALA A N 1
ATOM 1521 C CA . ALA A 1 199 ? -7.645 4.578 20.161 1.00 98.50 199 ALA A CA 1
ATOM 1522 C C . ALA A 1 199 ? -6.899 5.713 20.886 1.00 98.50 199 ALA A C 1
ATOM 1524 O O . ALA A 1 199 ? -6.065 5.450 21.752 1.00 98.50 199 ALA A O 1
ATOM 1525 N N . GLN A 1 200 ? -7.216 6.970 20.562 1.00 98.50 200 GLN A N 1
ATOM 1526 C CA . GLN A 1 200 ? -6.611 8.129 21.213 1.00 98.50 200 GLN A CA 1
ATOM 1527 C C . GLN A 1 200 ? -7.047 8.264 22.679 1.00 98.50 200 GLN A C 1
ATOM 1529 O O . GLN A 1 200 ? -6.208 8.493 23.548 1.00 98.50 200 GLN A O 1
ATOM 1534 N N . ASP A 1 201 ? -8.342 8.116 22.969 1.00 98.25 201 ASP A N 1
ATOM 1535 C CA . ASP A 1 201 ? -8.869 8.209 24.338 1.00 98.25 201 ASP A CA 1
ATOM 1536 C C . ASP A 1 201 ? -8.318 7.107 25.256 1.00 98.25 201 ASP A C 1
ATOM 1538 O O . ASP A 1 201 ? -8.147 7.337 26.453 1.00 98.25 201 ASP A O 1
ATOM 1542 N N . LEU A 1 202 ? -8.016 5.933 24.695 1.00 98.31 202 LEU A N 1
ATOM 1543 C CA . LEU A 1 202 ? -7.404 4.806 25.403 1.00 98.31 202 LEU A CA 1
ATOM 1544 C C . LEU A 1 202 ? -5.870 4.902 25.487 1.00 98.31 202 LEU A C 1
ATOM 1546 O O . LEU A 1 202 ? -5.239 4.043 26.097 1.00 98.31 202 LEU A O 1
ATOM 1550 N N . GLY A 1 203 ? -5.256 5.930 24.892 1.00 97.81 203 GLY A N 1
ATOM 1551 C CA . GLY A 1 203 ? -3.803 6.131 24.912 1.00 97.81 203 GLY A CA 1
ATOM 1552 C C . GLY A 1 203 ? -3.009 5.169 24.021 1.00 97.81 203 GLY A C 1
ATOM 1553 O O . GLY A 1 203 ? -1.795 5.072 24.171 1.00 97.81 203 GLY A O 1
ATOM 1554 N N . ILE A 1 204 ? -3.670 4.474 23.092 1.00 98.12 204 ILE A N 1
ATOM 1555 C CA . ILE A 1 204 ? -3.035 3.549 22.135 1.00 98.12 204 ILE A CA 1
ATOM 1556 C C . ILE A 1 204 ? -2.291 4.315 21.045 1.00 98.12 204 ILE A C 1
ATOM 1558 O O . ILE A 1 204 ? -1.262 3.862 20.545 1.00 98.12 204 ILE A O 1
ATOM 1562 N N . ILE A 1 205 ? -2.826 5.479 20.679 1.00 98.25 205 ILE A N 1
ATOM 1563 C CA . ILE A 1 205 ? -2.165 6.443 19.807 1.00 98.25 205 ILE A CA 1
ATOM 1564 C C . ILE A 1 205 ? -2.154 7.813 20.474 1.00 98.25 205 ILE A C 1
ATOM 1566 O O . ILE A 1 205 ? -3.084 8.184 21.194 1.00 98.25 205 ILE A O 1
ATOM 1570 N N . ASP A 1 206 ? -1.116 8.593 20.205 1.00 97.88 206 ASP A N 1
ATOM 1571 C CA . ASP A 1 206 ? -1.042 9.974 20.656 1.00 97.88 206 ASP A CA 1
ATOM 1572 C C . ASP A 1 206 ? -1.828 10.934 19.735 1.00 97.88 206 ASP A C 1
ATOM 1574 O O . ASP A 1 206 ? -2.400 10.570 18.702 1.00 97.88 206 ASP A O 1
ATOM 1578 N N . LYS A 1 207 ? -1.868 12.214 20.120 1.00 97.44 207 LYS A N 1
ATOM 1579 C CA . LYS A 1 207 ? -2.576 13.261 19.368 1.00 97.44 207 LYS A CA 1
ATOM 1580 C C . LYS A 1 207 ? -1.992 13.502 17.967 1.00 97.44 207 LYS A C 1
ATOM 1582 O O . LYS A 1 207 ? -2.741 13.841 17.043 1.00 97.44 207 LYS A O 1
ATOM 1587 N N . ASN A 1 208 ? -0.678 13.374 17.808 1.00 97.06 208 ASN A N 1
ATOM 1588 C CA . ASN A 1 208 ? -0.005 13.574 16.527 1.00 97.06 208 ASN A CA 1
ATOM 1589 C C . ASN A 1 208 ? -0.300 12.396 15.596 1.00 97.06 208 ASN A C 1
ATOM 1591 O O . ASN A 1 208 ? -0.748 12.617 14.472 1.00 97.06 208 ASN A O 1
ATOM 1595 N N . GLN A 1 209 ? -0.174 11.166 16.096 1.00 97.81 209 GLN A N 1
ATOM 1596 C CA . GLN A 1 209 ? -0.561 9.946 15.394 1.00 97.81 209 GLN A CA 1
ATOM 1597 C C . GLN A 1 209 ? -2.032 9.994 14.978 1.00 97.81 209 GLN A C 1
ATOM 1599 O O . GLN A 1 209 ? -2.333 9.768 13.811 1.00 97.81 209 GLN A O 1
ATOM 1604 N N . HIS A 1 210 ? -2.951 10.384 15.870 1.00 98.19 210 HIS A N 1
ATOM 1605 C CA . HIS A 1 210 ? -4.362 10.571 15.511 1.00 98.19 210 HIS A CA 1
ATOM 1606 C C . HIS A 1 210 ? -4.532 11.560 14.347 1.00 98.19 210 HIS A C 1
ATOM 1608 O O . HIS A 1 210 ? -5.292 11.311 13.411 1.00 98.19 210 HIS A O 1
ATOM 1614 N N . THR A 1 211 ? -3.818 12.687 14.383 1.00 97.94 211 THR A N 1
ATOM 1615 C CA . THR A 1 211 ? -3.901 13.718 13.339 1.00 97.94 211 THR A CA 1
ATOM 1616 C C . THR A 1 211 ? -3.405 13.200 11.988 1.00 97.94 211 THR A C 1
ATOM 1618 O O . THR A 1 211 ? -4.080 13.400 10.976 1.00 97.94 211 THR A O 1
ATOM 1621 N N . GLU A 1 212 ? -2.265 12.510 11.952 1.00 97.88 212 GLU A N 1
ATOM 1622 C CA . GLU A 1 212 ? -1.718 11.951 10.710 1.00 97.88 212 GLU A CA 1
ATOM 1623 C C . GLU A 1 212 ? -2.549 10.771 10.191 1.00 97.88 212 GLU A C 1
ATOM 1625 O O . GLU A 1 212 ? -2.895 10.731 9.007 1.00 97.88 212 GLU A O 1
ATOM 1630 N N . LEU A 1 213 ? -2.987 9.865 11.068 1.00 98.19 213 LEU A N 1
ATOM 1631 C CA . LEU A 1 213 ? -3.884 8.767 10.703 1.00 98.19 213 LEU A CA 1
ATOM 1632 C C . LEU A 1 213 ? -5.219 9.292 10.169 1.00 98.19 213 LEU A C 1
ATOM 1634 O O . LEU A 1 213 ? -5.744 8.741 9.205 1.00 98.19 213 LEU A O 1
ATOM 1638 N N . LYS A 1 214 ? -5.743 10.403 10.698 1.00 98.12 214 LYS A N 1
ATOM 1639 C CA . LYS A 1 214 ? -6.956 11.026 10.153 1.00 98.12 214 LYS A CA 1
ATOM 1640 C C . LYS A 1 214 ? -6.759 11.533 8.721 1.00 98.12 214 LYS A C 1
ATOM 1642 O O . LYS A 1 214 ? -7.658 11.365 7.896 1.00 98.12 214 LYS A O 1
ATOM 1647 N N . LYS A 1 215 ? -5.594 12.103 8.391 1.00 97.81 215 LYS A N 1
ATOM 1648 C CA . LYS A 1 215 ? -5.256 12.451 6.996 1.00 97.81 215 LYS A CA 1
ATOM 1649 C C . LYS A 1 215 ? -5.145 11.195 6.128 1.00 97.81 215 LYS A C 1
ATOM 1651 O O . LYS A 1 215 ? -5.595 11.205 4.981 1.00 97.81 215 LYS A O 1
ATOM 1656 N N . GLY A 1 216 ? -4.584 10.118 6.680 1.00 97.88 216 GLY A N 1
ATOM 1657 C CA . GLY A 1 216 ? -4.535 8.799 6.050 1.00 97.88 216 GLY A CA 1
ATOM 1658 C C . GLY A 1 216 ? -5.927 8.264 5.704 1.00 97.88 216 GLY A C 1
ATOM 1659 O O . GLY A 1 216 ? -6.170 7.899 4.553 1.00 97.88 216 GLY A O 1
ATOM 1660 N N . LEU A 1 217 ? -6.863 8.330 6.655 1.00 98.25 217 LEU A N 1
ATOM 1661 C CA . LEU A 1 217 ? -8.271 7.975 6.471 1.00 98.25 217 LEU A CA 1
ATOM 1662 C C . LEU A 1 217 ? -8.911 8.773 5.329 1.00 98.25 217 LEU A C 1
ATOM 1664 O O . LEU A 1 217 ? -9.568 8.208 4.454 1.00 98.25 217 LEU A O 1
ATOM 1668 N N . ASP A 1 218 ? -8.699 10.088 5.296 1.00 97.62 218 ASP A N 1
ATOM 1669 C CA . ASP A 1 218 ? -9.274 10.946 4.255 1.00 97.62 218 ASP A CA 1
ATOM 1670 C C . ASP A 1 218 ? -8.695 10.628 2.868 1.00 97.62 218 ASP A C 1
ATOM 1672 O O . ASP A 1 218 ? -9.430 10.581 1.873 1.00 97.62 218 ASP A O 1
ATOM 1676 N N . LEU A 1 219 ? -7.395 10.320 2.794 1.00 97.75 219 LEU A N 1
ATOM 1677 C CA . LEU A 1 219 ? -6.755 9.856 1.563 1.00 97.75 219 LEU A CA 1
ATOM 1678 C C . LEU A 1 219 ? -7.303 8.497 1.110 1.00 97.75 219 LEU A C 1
ATOM 1680 O O . LEU A 1 219 ? -7.554 8.310 -0.089 1.00 97.75 219 LEU A O 1
ATOM 1684 N N . ARG A 1 220 ? -7.533 7.568 2.042 1.00 97.56 220 ARG A N 1
ATOM 1685 C CA . ARG A 1 220 ? -8.169 6.282 1.747 1.00 97.56 220 ARG A CA 1
ATOM 1686 C C . ARG A 1 220 ? -9.588 6.469 1.246 1.00 97.56 220 ARG A C 1
ATOM 1688 O O . ARG A 1 220 ? -9.927 5.892 0.218 1.00 97.56 220 ARG A O 1
ATOM 1695 N N . ASN A 1 221 ? -10.404 7.293 1.898 1.00 97.25 221 ASN A N 1
ATOM 1696 C CA . ASN A 1 221 ? -11.786 7.540 1.475 1.00 97.25 221 ASN A CA 1
ATOM 1697 C C . ASN A 1 221 ? -11.820 8.139 0.062 1.00 97.25 221 ASN A C 1
ATOM 1699 O O . ASN A 1 221 ? -12.544 7.661 -0.814 1.00 97.25 221 ASN A O 1
ATOM 1703 N N . GLY A 1 222 ? -10.943 9.108 -0.216 1.00 95.75 222 GLY A N 1
ATOM 1704 C CA . GLY A 1 222 ? -10.739 9.618 -1.571 1.00 95.75 222 GLY A CA 1
ATOM 1705 C C . GLY A 1 222 ? -10.299 8.532 -2.564 1.00 95.75 222 GLY A C 1
ATOM 1706 O O . GLY A 1 222 ? -10.715 8.539 -3.721 1.00 95.75 222 GLY A O 1
ATOM 1707 N N . SER A 1 223 ? -9.495 7.566 -2.130 1.00 96.00 223 SER A N 1
ATOM 1708 C CA . SER A 1 223 ? -9.017 6.467 -2.976 1.00 96.00 223 SER A CA 1
ATOM 1709 C C . SER A 1 223 ? -10.035 5.334 -3.150 1.00 96.00 223 SER A C 1
ATOM 1711 O O . SER A 1 223 ? -9.976 4.654 -4.168 1.00 96.00 223 SER A O 1
ATOM 1713 N N . GLY A 1 224 ? -10.998 5.165 -2.240 1.00 92.31 224 GLY A N 1
ATOM 1714 C CA . GLY A 1 224 ? -12.049 4.143 -2.307 1.00 92.31 224 GLY A CA 1
ATOM 1715 C C . GLY A 1 224 ? -13.305 4.573 -3.074 1.00 92.31 224 GLY A C 1
ATOM 1716 O O . GLY A 1 224 ? -13.958 3.744 -3.702 1.00 92.31 224 GLY A O 1
ATOM 1717 N N . HIS A 1 225 ? -13.633 5.868 -3.099 1.00 90.75 225 HIS A N 1
ATOM 1718 C CA . HIS A 1 225 ? -14.850 6.364 -3.755 1.00 90.75 225 HIS A CA 1
ATOM 1719 C C . HIS A 1 225 ? -14.664 6.694 -5.248 1.00 90.75 225 HIS A C 1
ATOM 1721 O O . HIS A 1 225 ? -13.562 7.063 -5.671 1.00 90.75 225 HIS A O 1
ATOM 1727 N N . PRO A 1 226 ? -15.731 6.609 -6.071 1.00 89.12 226 PRO A N 1
ATOM 1728 C CA . PRO A 1 226 ? -15.689 7.000 -7.477 1.00 89.12 226 PRO A CA 1
ATOM 1729 C C . PRO A 1 226 ? -15.576 8.526 -7.601 1.00 89.12 226 PRO A C 1
ATOM 1731 O O . PRO A 1 226 ? -16.564 9.253 -7.613 1.00 89.12 226 PRO A O 1
ATOM 1734 N N . ASN A 1 227 ? -14.346 9.027 -7.676 1.00 92.56 227 ASN A N 1
ATOM 1735 C CA . ASN A 1 227 ? -14.054 10.450 -7.836 1.00 92.56 227 ASN A CA 1
ATOM 1736 C C . ASN A 1 227 ? -12.859 10.669 -8.785 1.00 92.56 227 ASN A C 1
ATOM 1738 O O . ASN A 1 227 ? -12.363 9.737 -9.429 1.00 92.56 227 ASN A O 1
ATOM 1742 N N . LYS A 1 228 ? -12.400 11.922 -8.895 1.00 90.19 228 LYS A N 1
ATOM 1743 C CA . LYS A 1 228 ? -11.291 12.329 -9.775 1.00 90.19 228 LYS A CA 1
ATOM 1744 C C . LYS A 1 228 ? -9.901 12.219 -9.133 1.00 90.19 228 LYS A C 1
ATOM 1746 O O . LYS A 1 228 ? -8.914 12.466 -9.818 1.00 90.19 228 LYS A O 1
ATOM 1751 N N . LEU A 1 229 ? -9.790 11.844 -7.857 1.00 89.12 229 LEU A N 1
ATOM 1752 C CA . LEU A 1 229 ? -8.500 11.710 -7.182 1.00 89.12 229 LEU A CA 1
ATOM 1753 C C . LEU A 1 229 ? -7.690 10.574 -7.822 1.00 89.12 229 LEU A C 1
ATOM 1755 O O . LEU A 1 229 ? -8.151 9.434 -7.929 1.00 89.12 229 LEU A O 1
ATOM 1759 N N . ARG A 1 230 ? -6.471 10.886 -8.262 1.00 89.50 230 ARG A N 1
ATOM 1760 C CA . ARG A 1 230 ? -5.512 9.927 -8.825 1.00 89.50 230 ARG A CA 1
ATOM 1761 C C . ARG A 1 230 ? -4.161 10.125 -8.134 1.00 89.50 230 ARG A C 1
ATOM 1763 O O . ARG A 1 230 ? -3.360 10.928 -8.604 1.00 89.50 230 ARG A O 1
ATOM 1770 N N . PRO A 1 231 ? -3.925 9.471 -6.982 1.00 89.44 231 PRO A N 1
ATOM 1771 C CA . PRO A 1 231 ? -2.645 9.553 -6.290 1.00 89.44 231 PRO A CA 1
ATOM 1772 C C . PRO A 1 231 ? -1.517 9.033 -7.188 1.00 89.44 231 PRO A C 1
ATOM 1774 O O . PRO A 1 231 ? -1.647 7.980 -7.817 1.00 89.44 231 PRO A O 1
ATOM 1777 N N . GLY A 1 232 ? -0.424 9.791 -7.261 1.00 88.31 232 GLY A N 1
ATOM 1778 C CA . GLY A 1 232 ? 0.816 9.335 -7.884 1.00 88.31 232 GLY A CA 1
ATOM 1779 C C . GLY A 1 232 ? 1.576 8.358 -6.985 1.00 88.31 232 GLY A C 1
ATOM 1780 O O . GLY A 1 232 ? 1.267 8.222 -5.800 1.00 88.31 232 GLY A O 1
ATOM 1781 N N . GLU A 1 233 ? 2.603 7.727 -7.549 1.00 90.75 233 GLU A N 1
ATOM 1782 C CA . GLU A 1 233 ? 3.426 6.708 -6.887 1.00 90.75 233 GLU A CA 1
ATOM 1783 C C . GLU A 1 233 ? 4.034 7.205 -5.571 1.00 90.75 233 GLU A C 1
ATOM 1785 O O . GLU A 1 233 ? 3.815 6.598 -4.527 1.00 90.75 233 GLU A O 1
ATOM 1790 N N . HIS A 1 234 ? 4.690 8.370 -5.582 1.00 90.50 234 HIS A N 1
ATOM 1791 C CA . HIS A 1 234 ? 5.293 8.951 -4.376 1.00 90.50 234 HIS A CA 1
ATOM 1792 C C . HIS A 1 234 ? 4.283 9.184 -3.249 1.00 90.50 234 HIS A C 1
ATOM 1794 O O . HIS A 1 234 ? 4.606 8.985 -2.083 1.00 90.50 234 HIS A O 1
ATOM 1800 N N . LYS A 1 235 ? 3.043 9.567 -3.584 1.00 92.00 235 LYS A N 1
ATOM 1801 C CA . LYS A 1 235 ? 1.997 9.792 -2.581 1.00 92.00 235 LYS A CA 1
ATOM 1802 C C . LYS A 1 235 ? 1.525 8.481 -1.953 1.00 92.00 235 LYS A C 1
ATOM 1804 O O . LYS A 1 235 ? 1.298 8.442 -0.750 1.00 92.00 235 LYS A O 1
ATOM 1809 N N . ALA A 1 236 ? 1.373 7.426 -2.754 1.00 95.56 236 ALA A N 1
ATOM 1810 C CA . ALA A 1 236 ? 1.033 6.103 -2.238 1.00 95.56 236 ALA A CA 1
ATOM 1811 C C . ALA A 1 236 ? 2.177 5.519 -1.397 1.00 95.56 236 ALA A C 1
ATOM 1813 O O . ALA A 1 236 ? 1.927 5.006 -0.311 1.00 95.56 236 ALA A O 1
ATOM 1814 N N . LYS A 1 237 ? 3.425 5.673 -1.852 1.00 94.25 237 LYS A N 1
ATOM 1815 C CA . LYS A 1 237 ? 4.621 5.246 -1.118 1.00 94.25 237 LYS A CA 1
ATOM 1816 C C . LYS A 1 237 ? 4.736 5.935 0.243 1.00 94.25 237 LYS A C 1
ATOM 1818 O O . LYS A 1 237 ? 4.902 5.245 1.240 1.00 94.25 237 LYS A O 1
ATOM 1823 N N . ALA A 1 238 ? 4.592 7.262 0.283 1.00 94.81 238 ALA A N 1
ATOM 1824 C CA . ALA A 1 238 ? 4.611 8.026 1.530 1.00 94.81 238 ALA A CA 1
ATOM 1825 C C . ALA A 1 238 ? 3.502 7.565 2.484 1.00 94.81 238 ALA A C 1
ATOM 1827 O O . ALA A 1 238 ? 3.767 7.293 3.643 1.00 94.81 238 ALA A O 1
ATOM 1828 N N . HIS A 1 239 ? 2.282 7.363 1.975 1.00 97.31 239 HIS A N 1
ATOM 1829 C CA . HIS A 1 239 ? 1.176 6.862 2.790 1.00 97.31 239 HIS A CA 1
ATOM 1830 C C . HIS A 1 239 ? 1.457 5.485 3.414 1.00 97.31 239 HIS A C 1
ATOM 1832 O O . HIS A 1 239 ? 1.155 5.279 4.588 1.00 97.31 239 HIS A O 1
ATOM 1838 N N . ILE A 1 240 ? 2.045 4.559 2.645 1.00 97.06 240 ILE A N 1
ATOM 1839 C CA . ILE A 1 240 ? 2.494 3.259 3.161 1.00 97.06 240 ILE A CA 1
ATOM 1840 C C . ILE A 1 240 ? 3.551 3.462 4.243 1.00 97.06 240 ILE A C 1
ATOM 1842 O O . ILE A 1 240 ? 3.420 2.920 5.335 1.00 97.06 240 ILE A O 1
ATOM 1846 N N . GLU A 1 241 ? 4.585 4.247 3.956 1.00 95.81 241 GL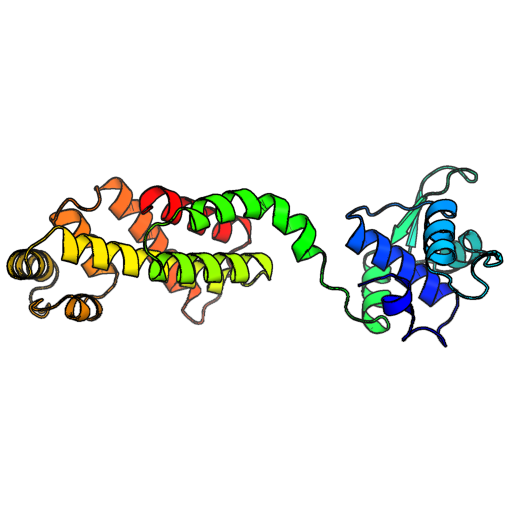U A N 1
ATOM 1847 C CA . GLU A 1 241 ? 5.692 4.472 4.882 1.00 95.81 241 GLU A CA 1
ATOM 1848 C C . GLU A 1 241 ? 5.242 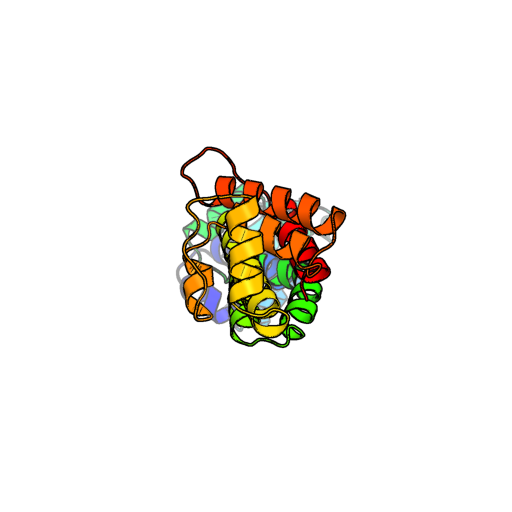5.094 6.207 1.00 95.81 241 GLU A C 1
ATOM 1850 O O . GLU A 1 241 ? 5.641 4.611 7.268 1.00 95.81 241 GLU A O 1
ATOM 1855 N N . ASP A 1 242 ? 4.386 6.113 6.145 1.00 96.38 242 ASP A N 1
ATOM 1856 C CA . ASP A 1 242 ? 3.872 6.824 7.312 1.00 96.38 242 ASP A CA 1
ATOM 1857 C C . ASP A 1 242 ? 3.066 5.879 8.208 1.00 96.38 242 ASP A C 1
ATOM 1859 O O . ASP A 1 242 ? 3.309 5.803 9.411 1.00 96.38 242 ASP A O 1
ATOM 1863 N N . ILE A 1 243 ? 2.135 5.110 7.629 1.00 97.50 243 ILE A N 1
ATOM 1864 C CA . ILE A 1 243 ? 1.313 4.163 8.393 1.00 97.50 243 ILE A CA 1
ATOM 1865 C C . ILE A 1 243 ? 2.171 3.059 8.993 1.00 97.50 243 ILE A C 1
ATOM 1867 O O . ILE A 1 243 ? 2.029 2.774 10.182 1.00 97.50 243 ILE A O 1
ATOM 1871 N N . ILE A 1 244 ? 3.056 2.456 8.192 1.00 96.44 244 ILE A N 1
ATOM 1872 C CA . ILE A 1 244 ? 3.904 1.369 8.676 1.00 96.44 244 ILE A CA 1
ATOM 1873 C C . ILE A 1 244 ? 4.769 1.850 9.841 1.00 96.44 244 ILE A C 1
ATOM 1875 O O . ILE A 1 244 ? 4.827 1.181 10.858 1.00 96.44 244 ILE A O 1
ATOM 1879 N N . THR A 1 245 ? 5.362 3.038 9.732 1.00 95.06 245 THR A N 1
ATOM 1880 C CA . THR A 1 245 ? 6.228 3.593 10.784 1.00 95.06 245 THR A CA 1
ATOM 1881 C C . THR A 1 245 ? 5.456 4.016 12.041 1.00 95.06 245 THR A C 1
ATOM 1883 O O . THR A 1 245 ? 6.006 3.978 13.137 1.00 95.06 245 THR A O 1
ATOM 1886 N N . MET A 1 246 ? 4.198 4.452 11.913 1.00 95.44 246 MET A N 1
ATOM 1887 C CA . MET A 1 246 ? 3.391 4.867 13.068 1.00 95.44 246 MET A CA 1
ATOM 1888 C C . MET A 1 246 ? 2.792 3.690 13.839 1.00 95.44 246 MET A C 1
ATOM 1890 O O . MET A 1 246 ? 2.596 3.803 15.050 1.00 95.44 246 MET A O 1
ATOM 1894 N N . LEU A 1 247 ? 2.430 2.615 13.136 1.00 96.12 247 LEU A N 1
ATOM 1895 C CA . LEU A 1 247 ? 1.625 1.530 13.687 1.00 96.12 247 LEU A CA 1
ATOM 1896 C C . LEU A 1 247 ? 2.360 0.200 13.815 1.00 96.12 247 LEU A C 1
ATOM 1898 O O . LEU A 1 247 ? 1.777 -0.687 14.413 1.00 96.12 247 LEU A O 1
ATOM 1902 N N . PHE A 1 248 ? 3.586 0.016 13.332 1.00 93.44 248 PHE A N 1
ATOM 1903 C CA . PHE A 1 248 ? 4.304 -1.261 13.452 1.00 93.44 248 PHE A CA 1
ATOM 1904 C C . PHE A 1 248 ? 5.764 -1.043 13.840 1.00 93.44 248 PHE A C 1
ATOM 1906 O O . PHE A 1 248 ? 6.269 -1.881 14.618 1.00 93.44 248 PHE A O 1
#

pLDDT: mean 91.51, std 10.91, range [37.56, 98.62]

Secondary structure (DSSP, 8-state):
--HHHHHGGGTTS-HHHHHHHHHHHHHHHHT-S-EEHHHHHHHHHHTT-TTGGG--HHHHHHTTGGGEEEES-TTS-EEEE-HHHHHHHHHHSPPP--THHHHHHHHHHHHHHHHHT-SSHHHHHHHHHHHHHHHTT-HHHHHHHHHHHHHHHHHHHHHHHS-HHHHHHHHHHH-TTPPPP-SGGGGGGS-HHHHHHHHHHTTSS-HHHHHHHHHHHHHHHHHHSSSS----HHHHHHHHHHHHHHH-